Protein AF-A0A9P5S8N9-F1 (afdb_monomer)

Radius of gyration: 22.94 Å; Cα contacts (8 Å, |Δi|>4): 79; chains: 1; bounding box: 55×60×54 Å

Mean predicted aligned error: 10.17 Å

Organism: NCBI:txid64525

Foldseek 3Di:
DPPVVVVVVVVVVVVVCVVVVVVVVVCCPVVDPQACHPVDPPHHDLVVVVVVVVCCCPPVCHCCADCNPPHPCVVVVCVVVVLVCVVVVLVVVCVVCVPDPSVVDDSVCVVVLCVCPPSDDPVVSVVCVVVCCCLVPVCCPPPVVCSVPCVVVVVVVVVVVVVVVVVVCCVPCVVVVHDDDDDPVVDPPPDPCRPDPPDPPPDPPVD

pLDDT: mean 80.63, std 12.71, range [34.69, 96.62]

Secondary structure (DSSP, 8-state):
--HHHHHHHHHHHHHHHHHHHHHHHHHHHHHSTTTTSTT-SS---HHHHHHHHHHIIIIII-HHHHHSTTSTTGGGGHHHHHHHHTHHHHHHHHHH-TTSGGGG--HHHHHHHGGGTTTS-HHHHHHHHHHHHIIIIIIHHH-HHHHHHHHHHHHHHHHHHHHHHHHHHIIIIITTTPPPP-STTS-TTS-GGGTS-SS----GGG-

Structure (mmCIF, N/CA/C/O backbone):
data_AF-A0A9P5S8N9-F1
#
_entry.id   AF-A0A9P5S8N9-F1
#
loop_
_atom_site.group_PDB
_atom_site.id
_atom_site.type_symbol
_atom_site.label_atom_id
_atom_site.label_alt_id
_atom_site.label_comp_id
_atom_site.label_asym_id
_atom_site.label_entity_id
_atom_site.label_seq_id
_atom_site.pdbx_PDB_ins_code
_atom_site.Cartn_x
_atom_site.Cartn_y
_atom_site.Cartn_z
_atom_site.occupancy
_atom_site.B_iso_or_equiv
_atom_site.auth_seq_id
_atom_site.auth_comp_id
_atom_site.auth_asym_id
_atom_site.auth_atom_id
_atom_site.pdbx_PDB_model_num
ATOM 1 N N . VAL A 1 1 ? -7.400 23.895 7.875 1.00 71.56 1 VAL A N 1
ATOM 2 C CA . VAL A 1 1 ? -6.631 24.542 6.782 1.00 71.56 1 VAL A CA 1
ATOM 3 C C . VAL A 1 1 ? -7.610 25.303 5.897 1.00 71.56 1 VAL A C 1
ATOM 5 O O . VAL A 1 1 ? -8.655 24.731 5.605 1.00 71.56 1 VAL A O 1
ATOM 8 N N . PRO A 1 2 ? -7.352 26.569 5.517 1.00 92.25 2 PRO A N 1
ATOM 9 C CA . PRO A 1 2 ? -8.261 27.315 4.649 1.00 92.25 2 PRO A CA 1
ATOM 10 C C . PRO A 1 2 ? -8.394 26.625 3.273 1.00 92.25 2 PRO A C 1
ATOM 12 O O . PRO A 1 2 ? -7.366 26.327 2.656 1.00 92.25 2 PRO A O 1
ATOM 15 N N . PRO A 1 3 ? -9.622 26.393 2.759 1.00 92.12 3 PRO A N 1
ATOM 16 C CA . PRO A 1 3 ? -9.854 25.564 1.567 1.00 92.12 3 PRO A CA 1
ATOM 17 C C . PRO A 1 3 ? -9.096 26.021 0.315 1.00 92.12 3 PRO A C 1
ATOM 19 O O . PRO A 1 3 ? -8.593 25.203 -0.447 1.00 92.12 3 PRO A O 1
ATOM 22 N N . ARG A 1 4 ? -8.952 27.339 0.122 1.00 93.19 4 ARG A N 1
ATOM 23 C CA . ARG A 1 4 ? -8.246 27.913 -1.036 1.00 93.19 4 ARG A CA 1
ATOM 24 C C . ARG A 1 4 ? -6.746 27.617 -1.017 1.00 93.19 4 ARG A C 1
ATOM 26 O O . ARG A 1 4 ? -6.182 27.296 -2.054 1.00 93.19 4 ARG A O 1
ATOM 33 N N . ALA A 1 5 ? -6.106 27.701 0.149 1.00 92.69 5 ALA A N 1
ATOM 34 C CA . ALA A 1 5 ? -4.681 27.400 0.270 1.00 92.69 5 ALA A CA 1
ATOM 35 C C . ALA A 1 5 ? -4.410 25.903 0.068 1.00 92.69 5 ALA A C 1
ATOM 37 O O . ALA A 1 5 ? -3.442 25.538 -0.590 1.00 92.69 5 ALA A O 1
ATOM 38 N N . MET A 1 6 ? -5.301 25.045 0.582 1.00 93.50 6 MET A N 1
ATOM 39 C CA . MET A 1 6 ? -5.221 23.597 0.378 1.00 93.50 6 MET A CA 1
ATOM 40 C C . MET A 1 6 ? -5.324 23.234 -1.108 1.00 93.50 6 MET A C 1
ATOM 42 O O . MET A 1 6 ? -4.502 22.464 -1.598 1.00 93.50 6 MET A O 1
ATOM 46 N N . PHE A 1 7 ? -6.270 23.844 -1.830 1.00 94.50 7 PHE A N 1
ATOM 47 C CA . PHE A 1 7 ? -6.429 23.638 -3.269 1.00 94.50 7 PHE A CA 1
ATOM 48 C C . PHE A 1 7 ? -5.165 24.015 -4.050 1.00 94.50 7 PHE A C 1
ATOM 50 O O . PHE A 1 7 ? -4.659 23.207 -4.825 1.00 94.50 7 PHE A O 1
ATOM 57 N N . TRP A 1 8 ? -4.613 25.209 -3.813 1.00 96.38 8 TRP A N 1
ATOM 58 C CA . TRP A 1 8 ? -3.407 25.658 -4.514 1.00 96.38 8 TRP A CA 1
ATOM 59 C C . TRP A 1 8 ? -2.183 24.794 -4.206 1.00 96.38 8 TRP A C 1
ATOM 61 O O . TRP A 1 8 ? -1.421 24.480 -5.118 1.00 96.38 8 TRP A O 1
ATOM 71 N N . ALA A 1 9 ? -2.015 24.363 -2.954 1.00 94.06 9 ALA A N 1
ATOM 72 C CA . ALA A 1 9 ? -0.921 23.475 -2.572 1.00 94.06 9 ALA A CA 1
ATOM 73 C C . ALA A 1 9 ? -1.019 22.104 -3.264 1.00 94.06 9 ALA A C 1
ATOM 75 O O . ALA A 1 9 ? -0.024 21.604 -3.786 1.00 94.06 9 ALA A O 1
ATOM 76 N N . GLN A 1 10 ? -2.217 21.514 -3.314 1.00 93.19 10 GLN A N 1
ATOM 77 C CA . GLN A 1 10 ? -2.449 20.231 -3.985 1.00 93.19 10 GLN A CA 1
ATOM 78 C C . GLN A 1 10 ? -2.291 20.338 -5.506 1.00 93.19 10 GLN A C 1
ATOM 80 O O . GLN A 1 10 ? -1.675 19.469 -6.125 1.00 93.19 10 GLN A O 1
ATOM 85 N N . LEU A 1 11 ? -2.800 21.412 -6.116 1.00 96.06 11 LEU A N 1
ATOM 86 C CA . LEU A 1 11 ? -2.674 21.638 -7.555 1.00 96.06 11 LEU A CA 1
ATOM 87 C C . LEU A 1 11 ? -1.207 21.809 -7.961 1.00 96.06 11 LEU A C 1
ATOM 89 O O . LEU A 1 11 ? -0.730 21.137 -8.870 1.00 96.06 11 LEU A O 1
ATOM 93 N N . LEU A 1 12 ? -0.465 22.661 -7.253 1.00 96.62 12 LEU A N 1
ATOM 94 C CA . LEU A 1 12 ? 0.954 22.857 -7.533 1.00 96.62 12 LEU A CA 1
ATOM 95 C C . LEU A 1 12 ? 1.749 21.563 -7.301 1.00 96.62 12 LEU A C 1
ATOM 97 O O . LEU A 1 12 ? 2.573 21.189 -8.134 1.00 96.62 12 LEU A O 1
ATOM 101 N N . GLY A 1 13 ? 1.460 20.849 -6.209 1.00 94.31 13 GLY A N 1
ATOM 102 C CA . GLY A 1 13 ? 2.104 19.576 -5.892 1.00 94.31 13 GLY A CA 1
ATOM 103 C C . GLY A 1 13 ? 1.877 18.508 -6.963 1.00 94.31 13 GLY A C 1
ATOM 104 O O . GLY A 1 13 ? 2.825 17.840 -7.365 1.00 94.31 13 GLY A O 1
ATOM 105 N N . THR A 1 14 ? 0.652 18.378 -7.478 1.00 94.69 14 THR A N 1
ATOM 106 C CA . THR A 1 14 ? 0.327 17.401 -8.534 1.00 94.69 14 THR A CA 1
ATOM 107 C C . THR A 1 14 ? 0.974 17.744 -9.873 1.00 94.69 14 THR A C 1
ATOM 109 O O . THR A 1 14 ? 1.488 16.843 -10.535 1.00 94.69 14 THR A O 1
ATOM 112 N N . VAL A 1 15 ? 1.026 19.025 -10.251 1.00 96.38 15 VAL A N 1
ATOM 113 C CA . VAL A 1 15 ? 1.722 19.468 -11.473 1.00 96.38 15 VAL A CA 1
ATOM 114 C C . VAL A 1 15 ? 3.218 19.165 -11.386 1.00 96.38 15 VAL A C 1
ATOM 116 O O . VAL A 1 15 ? 3.780 18.573 -12.309 1.00 96.38 15 VAL A O 1
ATOM 119 N N . ILE A 1 16 ? 3.860 19.515 -10.267 1.00 96.06 16 ILE A N 1
ATOM 120 C CA . ILE A 1 16 ? 5.286 19.234 -10.052 1.00 96.06 16 ILE A CA 1
ATOM 121 C C . ILE A 1 16 ? 5.536 17.721 -10.057 1.00 96.06 16 ILE A C 1
ATOM 123 O O . ILE A 1 16 ? 6.421 17.257 -10.773 1.00 96.06 16 ILE A O 1
ATOM 127 N N . ALA A 1 17 ? 4.739 16.944 -9.317 1.00 92.69 17 ALA A N 1
ATOM 128 C CA . ALA A 1 17 ? 4.883 15.492 -9.253 1.00 92.69 17 ALA A CA 1
ATOM 129 C C . ALA A 1 17 ? 4.720 14.831 -10.630 1.00 92.69 17 ALA A C 1
ATOM 131 O O . ALA A 1 17 ? 5.506 13.954 -10.980 1.00 92.69 17 ALA A O 1
ATOM 132 N N . GLY A 1 18 ? 3.750 15.271 -11.438 1.00 94.56 18 GLY A N 1
ATOM 133 C CA . GLY A 1 18 ? 3.547 14.759 -12.794 1.00 94.56 18 GLY A CA 1
ATOM 134 C C . GLY A 1 18 ? 4.750 15.006 -13.707 1.00 94.56 18 GLY A C 1
ATOM 135 O O . GLY A 1 18 ? 5.208 14.084 -14.383 1.00 94.56 18 GLY A O 1
ATOM 136 N N . LEU A 1 19 ? 5.302 16.224 -13.686 1.00 96.12 19 LEU A N 1
ATOM 137 C CA . LEU A 1 19 ? 6.485 16.577 -14.476 1.00 96.12 19 LEU A CA 1
ATOM 138 C C . LEU A 1 19 ? 7.724 15.792 -14.032 1.00 96.12 19 LEU A C 1
ATOM 140 O O . LEU A 1 19 ? 8.413 15.215 -14.871 1.00 96.12 19 LEU A O 1
ATOM 144 N N . VAL A 1 20 ? 7.991 15.738 -12.724 1.00 94.56 20 VAL A N 1
ATOM 145 C CA . VAL A 1 20 ? 9.148 15.018 -12.172 1.00 94.56 20 VAL A CA 1
ATOM 146 C C . VAL A 1 20 ? 9.050 13.526 -12.484 1.00 94.56 20 VAL A C 1
ATOM 148 O O . VAL A 1 20 ? 10.004 12.964 -13.015 1.00 94.56 20 VAL A O 1
ATOM 151 N N . ASN A 1 21 ? 7.891 12.898 -12.260 1.00 91.75 21 ASN A N 1
ATOM 152 C CA . ASN A 1 21 ? 7.696 11.479 -12.563 1.00 91.75 21 ASN A CA 1
ATOM 153 C C . ASN A 1 21 ? 7.933 11.170 -14.047 1.00 91.75 21 ASN A C 1
ATOM 155 O O . ASN A 1 21 ? 8.597 10.184 -14.365 1.00 91.75 21 ASN A O 1
ATOM 159 N N . LEU A 1 22 ? 7.442 12.018 -14.959 1.00 92.38 22 LEU A N 1
ATOM 160 C CA . LEU A 1 22 ? 7.646 11.832 -16.397 1.00 92.38 22 LEU A CA 1
ATOM 161 C C . LEU A 1 22 ? 9.123 11.969 -16.790 1.00 92.38 22 LEU A C 1
ATOM 163 O O . LEU A 1 22 ? 9.627 11.174 -17.586 1.00 92.38 22 LEU A O 1
ATOM 167 N N . LEU A 1 23 ? 9.818 12.971 -16.250 1.00 93.81 23 LEU A N 1
ATOM 168 C CA . LEU A 1 23 ? 11.240 13.186 -16.521 1.00 93.81 23 LEU A CA 1
ATOM 169 C C . LEU A 1 23 ? 12.082 12.022 -15.996 1.00 93.81 23 LEU A C 1
ATOM 171 O O . LEU A 1 23 ? 12.890 11.471 -16.744 1.00 93.81 23 LEU A O 1
ATOM 175 N N . THR A 1 24 ? 11.855 11.605 -14.750 1.00 88.25 24 THR A N 1
ATOM 176 C CA . THR A 1 24 ? 12.577 10.491 -14.129 1.00 88.25 24 THR A CA 1
ATOM 177 C C . THR A 1 24 ? 12.307 9.175 -14.853 1.00 88.25 24 THR A C 1
ATOM 179 O O . THR A 1 24 ? 13.253 8.436 -15.112 1.00 88.25 24 THR A O 1
ATOM 182 N N . ALA A 1 25 ? 11.061 8.897 -15.250 1.00 87.19 25 ALA A N 1
ATOM 183 C CA . ALA A 1 25 ? 10.729 7.693 -16.012 1.00 87.19 25 ALA A CA 1
ATOM 184 C C . ALA A 1 25 ? 11.454 7.654 -17.368 1.00 87.19 25 ALA A C 1
ATOM 186 O O . ALA A 1 25 ? 12.076 6.650 -17.711 1.00 87.19 25 ALA A O 1
ATOM 187 N N . ASN A 1 26 ? 11.437 8.762 -18.118 1.00 89.75 26 ASN A N 1
ATOM 188 C CA . ASN A 1 26 ? 12.148 8.855 -19.397 1.00 89.75 26 ASN A CA 1
ATOM 189 C C . ASN A 1 26 ? 13.668 8.746 -19.237 1.00 89.75 26 ASN A C 1
ATOM 191 O O . ASN A 1 26 ? 14.337 8.164 -20.090 1.00 89.75 26 ASN A O 1
ATOM 195 N N . TRP A 1 27 ? 14.222 9.319 -18.169 1.00 88.50 27 TRP A N 1
ATOM 196 C CA . TRP A 1 27 ? 15.647 9.231 -17.875 1.00 88.50 27 TRP A CA 1
ATOM 197 C C . TRP A 1 27 ? 16.060 7.799 -17.515 1.00 88.50 27 TRP A C 1
ATOM 199 O O . TRP A 1 27 ? 17.029 7.291 -18.077 1.00 88.50 27 TRP A O 1
ATOM 209 N N . LEU A 1 28 ? 15.291 7.117 -16.662 1.00 84.00 28 LEU A N 1
ATOM 210 C CA . LEU A 1 28 ? 15.580 5.747 -16.237 1.00 84.00 28 LEU A CA 1
ATOM 211 C C . LEU A 1 28 ? 15.551 4.765 -17.417 1.00 84.00 28 LEU A C 1
ATOM 213 O O . LEU A 1 28 ? 16.477 3.973 -17.568 1.00 84.00 28 LEU A O 1
ATOM 217 N N . LEU A 1 29 ? 14.540 4.866 -18.288 1.00 84.19 29 LEU A N 1
ATOM 218 C CA . LEU A 1 29 ? 14.414 4.015 -19.481 1.00 84.19 29 LEU A CA 1
ATOM 219 C C . LEU A 1 29 ? 15.552 4.209 -20.494 1.00 84.19 29 LEU A C 1
ATOM 221 O O . LEU A 1 29 ? 15.828 3.303 -21.273 1.00 84.19 29 LEU A O 1
ATOM 225 N N . LYS A 1 30 ? 16.198 5.383 -20.512 1.00 84.81 30 LYS A N 1
ATOM 226 C CA . LYS A 1 30 ? 17.357 5.657 -21.379 1.00 84.81 30 LYS A CA 1
ATOM 227 C C . LYS A 1 30 ? 18.690 5.290 -20.733 1.00 84.81 30 LYS A C 1
ATOM 229 O O . LYS A 1 30 ? 19.636 4.989 -21.449 1.00 84.81 30 LYS A O 1
ATOM 234 N N . SER A 1 31 ? 18.785 5.395 -19.409 1.00 81.88 31 SER A N 1
ATOM 235 C CA . SER A 1 31 ? 20.040 5.208 -18.679 1.00 81.88 31 SER A CA 1
ATOM 236 C C . SER A 1 31 ? 20.329 3.751 -18.334 1.00 81.88 31 SER A C 1
ATOM 238 O O . SER A 1 31 ? 21.496 3.428 -18.132 1.00 81.88 31 SER A O 1
ATOM 240 N N . GLN A 1 32 ? 19.303 2.906 -18.207 1.00 73.44 32 GLN A N 1
ATOM 241 C CA . GLN A 1 32 ? 19.451 1.517 -17.785 1.00 73.44 32 GLN A CA 1
ATOM 242 C C . GLN A 1 32 ? 18.904 0.566 -18.850 1.00 73.44 32 GLN A C 1
ATOM 244 O O . GLN A 1 32 ? 17.764 0.694 -19.295 1.00 73.44 32 GLN A O 1
ATOM 249 N N . GLU A 1 33 ? 19.714 -0.417 -19.238 1.00 68.25 33 GLU A N 1
ATOM 250 C CA . GLU A 1 33 ? 19.300 -1.478 -20.157 1.00 68.25 33 GLU A CA 1
ATOM 251 C C . GLU A 1 33 ? 18.461 -2.536 -19.413 1.00 68.25 33 GLU A C 1
ATOM 253 O O . GLU A 1 33 ? 18.684 -2.813 -18.235 1.00 68.25 33 GLU A O 1
ATOM 258 N N . ASN A 1 34 ? 17.480 -3.142 -20.092 1.00 67.62 34 ASN A N 1
ATOM 259 C CA . ASN A 1 34 ? 16.604 -4.204 -19.558 1.00 67.62 34 ASN A CA 1
ATOM 260 C C . ASN A 1 34 ? 15.676 -3.808 -18.387 1.00 67.62 34 ASN A C 1
ATOM 262 O O . ASN A 1 34 ? 15.284 -4.659 -17.582 1.00 67.62 34 ASN A O 1
ATOM 266 N N . VAL A 1 35 ? 15.266 -2.541 -18.286 1.00 69.56 35 VAL A N 1
ATOM 267 C CA . VAL A 1 35 ? 14.239 -2.105 -17.317 1.00 69.56 35 VAL A CA 1
ATOM 268 C C . VAL A 1 35 ? 12.915 -2.848 -17.569 1.00 69.56 35 VAL A C 1
ATOM 270 O O . VAL A 1 35 ? 12.537 -3.084 -18.716 1.00 69.56 35 VAL A O 1
ATOM 273 N N . CYS A 1 36 ? 12.211 -3.248 -16.503 1.00 69.25 36 CYS A N 1
ATOM 274 C CA . CYS A 1 36 ? 10.951 -4.006 -16.556 1.00 69.25 36 CYS A CA 1
ATOM 275 C C . CYS A 1 36 ? 11.024 -5.406 -17.207 1.00 69.25 36 CYS A C 1
ATOM 277 O O . CYS A 1 36 ? 9.980 -6.002 -17.480 1.00 69.25 36 CYS A O 1
ATOM 279 N N . THR A 1 37 ? 12.217 -5.956 -17.451 1.00 66.62 37 THR A N 1
ATOM 280 C CA . THR A 1 37 ? 12.384 -7.316 -17.997 1.00 66.62 37 THR A CA 1
ATOM 281 C C . THR A 1 37 ? 12.577 -8.327 -16.864 1.00 66.62 37 THR A C 1
ATOM 283 O O . THR A 1 37 ? 13.202 -8.003 -15.859 1.00 66.62 37 THR A O 1
ATOM 286 N N . LYS A 1 38 ? 12.109 -9.578 -17.028 1.00 60.97 38 LYS A N 1
ATOM 287 C CA . LYS A 1 38 ? 12.278 -10.663 -16.029 1.00 60.97 38 LYS A CA 1
ATOM 288 C C . LYS A 1 38 ? 13.743 -10.947 -15.649 1.00 60.97 38 LYS A C 1
ATOM 290 O O . LYS A 1 38 ? 13.990 -11.556 -14.618 1.00 60.97 38 LYS A O 1
ATOM 295 N N . LEU A 1 39 ? 14.694 -10.527 -16.487 1.00 54.41 39 LEU A N 1
ATOM 296 C CA . LEU A 1 39 ? 16.133 -10.710 -16.284 1.00 54.41 39 LEU A CA 1
ATOM 297 C C . LEU A 1 39 ? 16.734 -9.719 -15.269 1.00 54.41 39 LEU A C 1
ATOM 299 O O . LEU A 1 39 ? 17.793 -9.985 -14.709 1.00 54.41 39 LEU A O 1
ATOM 303 N N . SER A 1 40 ? 16.067 -8.587 -15.031 1.00 59.38 40 SER A N 1
ATOM 304 C CA . SER A 1 40 ? 16.558 -7.519 -14.158 1.00 59.38 40 SER A CA 1
ATOM 305 C C . SER A 1 40 ? 15.929 -7.639 -12.775 1.00 59.38 40 SER A C 1
ATOM 307 O O . SER A 1 40 ? 14.742 -7.360 -12.602 1.00 59.38 40 SER A O 1
ATOM 309 N N . LYS A 1 41 ? 16.729 -8.032 -11.777 1.00 60.62 41 LYS A N 1
ATOM 310 C CA . LYS A 1 41 ? 16.274 -8.144 -10.381 1.00 60.62 41 LYS A CA 1
ATOM 311 C C . LYS A 1 41 ? 15.970 -6.783 -9.743 1.00 60.62 41 LYS A C 1
ATOM 313 O O . LYS A 1 41 ? 14.997 -6.667 -9.012 1.00 60.62 41 LYS A O 1
ATOM 318 N N . ASP A 1 42 ? 16.737 -5.749 -10.088 1.00 64.81 42 ASP A N 1
ATOM 319 C CA . ASP A 1 42 ? 16.665 -4.448 -9.405 1.00 64.81 42 ASP A CA 1
ATOM 320 C C . ASP A 1 42 ? 15.516 -3.544 -9.894 1.00 64.81 42 ASP A C 1
ATOM 322 O O . ASP A 1 42 ? 15.015 -2.709 -9.144 1.00 64.81 42 ASP A O 1
ATOM 326 N N . PHE A 1 43 ? 15.077 -3.701 -11.150 1.00 69.81 43 PHE A N 1
ATOM 327 C CA . PHE A 1 43 ? 14.074 -2.836 -11.792 1.00 69.81 43 PHE A CA 1
ATOM 328 C C . PHE A 1 43 ? 12.865 -3.628 -12.288 1.00 69.81 43 PHE A C 1
ATOM 330 O O . PHE A 1 43 ? 12.590 -3.709 -13.491 1.00 69.81 43 PHE A O 1
ATOM 337 N N . GLN A 1 44 ? 12.128 -4.205 -11.340 1.00 69.88 44 GLN A N 1
ATOM 338 C CA . GLN A 1 44 ? 10.873 -4.894 -11.617 1.00 69.88 44 GLN A CA 1
ATOM 339 C C . GL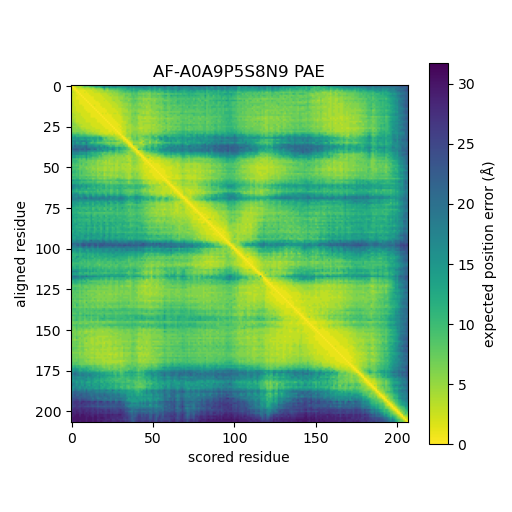N A 1 44 ? 9.693 -3.917 -11.684 1.00 69.88 44 GLN A C 1
ATOM 341 O O . GLN A 1 44 ? 9.521 -3.046 -10.835 1.00 69.88 44 GLN A O 1
ATOM 346 N N . CYS A 1 45 ? 8.825 -4.098 -12.680 1.00 77.19 45 CYS A N 1
ATOM 347 C CA . CYS A 1 45 ? 7.676 -3.224 -12.929 1.00 77.19 45 CYS A CA 1
ATOM 348 C C . CYS A 1 45 ? 6.350 -3.930 -12.619 1.00 77.19 45 CYS A C 1
ATOM 350 O O . CYS A 1 45 ? 5.441 -3.955 -13.447 1.00 77.19 45 CYS A O 1
ATOM 352 N N . SER A 1 46 ? 6.238 -4.506 -11.417 1.00 76.06 46 SER A N 1
ATOM 353 C CA . SER A 1 46 ? 5.092 -5.331 -10.992 1.00 76.06 46 SER A CA 1
ATOM 354 C C . SER A 1 46 ? 3.737 -4.623 -11.156 1.00 76.06 46 SER A C 1
ATOM 356 O O . SER A 1 46 ? 2.789 -5.182 -11.715 1.00 76.06 46 SER A O 1
ATOM 358 N N . GLN A 1 47 ? 3.664 -3.344 -10.770 1.00 79.62 47 GLN A N 1
ATOM 359 C CA . GLN A 1 47 ? 2.460 -2.527 -10.954 1.00 79.62 47 GLN A CA 1
ATOM 360 C C . GLN A 1 47 ? 2.089 -2.394 -12.435 1.00 79.62 47 GLN A C 1
ATOM 362 O O . GLN A 1 47 ? 0.961 -2.693 -12.815 1.00 79.62 47 GLN A O 1
ATOM 367 N N . ALA A 1 48 ? 3.038 -2.008 -13.292 1.00 82.69 48 ALA A N 1
ATOM 368 C CA . ALA A 1 48 ? 2.785 -1.832 -14.722 1.00 82.69 48 ALA A CA 1
ATOM 369 C C . ALA A 1 48 ? 2.347 -3.143 -15.397 1.00 82.69 48 ALA A C 1
ATOM 371 O O . ALA A 1 48 ? 1.413 -3.137 -16.196 1.00 82.69 48 ALA A O 1
ATOM 372 N N . VAL A 1 49 ? 2.960 -4.273 -15.028 1.00 82.62 49 VAL A N 1
ATOM 373 C CA . VAL A 1 49 ? 2.585 -5.607 -15.528 1.00 82.62 49 VAL A CA 1
ATOM 374 C C . VAL A 1 49 ? 1.172 -5.992 -15.083 1.00 82.62 49 VAL A C 1
ATOM 376 O O . VAL A 1 49 ? 0.393 -6.516 -15.884 1.00 82.62 49 VAL A O 1
ATOM 379 N N . THR A 1 50 ? 0.803 -5.687 -13.838 1.00 85.31 50 THR A N 1
ATOM 380 C CA . THR A 1 50 ? -0.550 -5.929 -13.314 1.00 85.31 50 THR A CA 1
ATOM 381 C C . THR A 1 50 ? -1.588 -5.074 -14.045 1.00 85.31 50 THR A C 1
ATOM 383 O O . THR A 1 50 ? -2.602 -5.599 -14.507 1.00 85.31 50 THR A O 1
ATOM 386 N N . PHE A 1 51 ? -1.322 -3.775 -14.219 1.00 86.50 51 PHE A N 1
ATOM 387 C CA . PHE A 1 51 ? -2.194 -2.865 -14.970 1.00 86.50 51 PHE A CA 1
ATOM 388 C C . PHE A 1 51 ? -2.339 -3.271 -16.441 1.00 86.50 51 PHE A C 1
ATOM 390 O O . PHE A 1 51 ? -3.443 -3.219 -16.991 1.00 86.50 51 PHE A O 1
ATOM 397 N N . TYR A 1 52 ? -1.252 -3.714 -17.075 1.00 86.00 52 TYR A N 1
ATOM 398 C CA . TYR A 1 52 ? -1.282 -4.228 -18.442 1.00 86.00 52 TYR A CA 1
ATOM 399 C C . TYR A 1 52 ? -2.144 -5.492 -18.537 1.00 86.00 52 TYR A C 1
ATOM 401 O O . TYR A 1 52 ? -3.048 -5.560 -19.367 1.00 86.00 52 TYR A O 1
ATOM 409 N N . SER A 1 53 ? -1.939 -6.449 -17.629 1.00 87.12 53 SER A N 1
ATOM 410 C CA . SER A 1 53 ? -2.723 -7.688 -17.573 1.00 87.12 53 SER A CA 1
ATOM 411 C C . SER A 1 53 ? -4.212 -7.396 -17.377 1.00 87.12 53 SER A C 1
ATOM 413 O O . SER A 1 53 ? -5.045 -7.913 -18.118 1.00 87.12 53 SER A O 1
ATOM 415 N N . ALA A 1 54 ? -4.558 -6.492 -16.456 1.00 86.88 54 ALA A N 1
ATOM 416 C CA . ALA A 1 54 ? -5.935 -6.046 -16.258 1.00 86.88 54 ALA A CA 1
ATOM 417 C C . ALA A 1 54 ? -6.528 -5.412 -17.532 1.00 86.88 54 ALA A C 1
ATOM 419 O O . ALA A 1 54 ? -7.664 -5.711 -17.899 1.00 86.88 54 ALA A O 1
ATOM 420 N N . SER A 1 55 ? -5.753 -4.593 -18.246 1.00 89.31 55 SER A N 1
ATOM 421 C CA . SER A 1 55 ? -6.192 -3.967 -19.501 1.00 89.31 55 SER A CA 1
ATOM 422 C C . SER A 1 55 ? -6.461 -4.998 -20.602 1.00 89.31 55 SER A C 1
ATOM 424 O O . SER A 1 55 ? -7.427 -4.864 -21.350 1.00 89.31 55 SER A O 1
ATOM 426 N N . VAL A 1 56 ? -5.658 -6.061 -20.683 1.00 88.44 56 VAL A N 1
ATOM 427 C CA . VAL A 1 56 ? -5.873 -7.164 -21.636 1.00 88.44 56 VAL A CA 1
ATOM 428 C C . VAL A 1 56 ? -7.138 -7.956 -21.290 1.00 88.44 56 VAL A C 1
ATOM 430 O O . VAL A 1 56 ? -7.948 -8.228 -22.179 1.00 88.44 56 VAL A O 1
ATOM 433 N N . ILE A 1 57 ? -7.339 -8.275 -20.007 1.00 86.62 57 ILE A N 1
ATOM 434 C CA . ILE A 1 57 ? -8.514 -9.003 -19.502 1.00 86.62 57 ILE A CA 1
ATOM 435 C C . ILE A 1 57 ? -9.806 -8.245 -19.832 1.00 86.62 57 ILE A C 1
ATOM 437 O O . ILE A 1 57 ? -10.718 -8.793 -20.455 1.00 86.62 57 ILE A O 1
ATOM 441 N N . TRP A 1 58 ? -9.880 -6.974 -19.432 1.00 87.50 58 TRP A N 1
ATOM 442 C CA . TRP A 1 58 ? -11.111 -6.189 -19.526 1.00 87.50 58 TRP A CA 1
ATOM 443 C C . TRP A 1 58 ? -11.309 -5.518 -20.888 1.00 87.50 58 TRP A C 1
ATOM 445 O O . TRP A 1 58 ? -12.451 -5.292 -21.279 1.00 87.50 58 TRP A O 1
ATOM 455 N N . GLY A 1 59 ? -10.229 -5.213 -21.610 1.00 88.50 59 GLY A N 1
ATOM 456 C CA . GLY A 1 59 ? -10.277 -4.526 -22.901 1.00 88.50 59 GLY A CA 1
ATOM 457 C C . GLY A 1 59 ? -10.293 -5.468 -24.103 1.00 88.50 59 GLY A C 1
ATOM 458 O O . GLY A 1 59 ? -11.204 -5.398 -24.921 1.00 88.50 59 GLY A O 1
ATOM 459 N N . VAL A 1 60 ? -9.284 -6.340 -24.225 1.00 87.94 60 VAL A N 1
ATOM 460 C CA . VAL A 1 60 ? -9.050 -7.134 -25.449 1.00 87.94 60 VAL A CA 1
ATOM 461 C C . VAL A 1 60 ? -9.831 -8.448 -25.446 1.00 87.94 60 VAL A C 1
ATOM 463 O O . VAL A 1 60 ? -10.507 -8.764 -26.421 1.00 87.94 60 VAL A O 1
ATOM 466 N N . ILE A 1 61 ? -9.743 -9.227 -24.364 1.00 87.44 61 ILE A N 1
ATOM 467 C CA . ILE A 1 61 ? -10.438 -10.522 -24.250 1.00 87.44 61 ILE A CA 1
ATOM 468 C C . ILE A 1 61 ? -11.930 -10.299 -23.977 1.00 87.44 61 ILE A C 1
ATOM 470 O O . ILE A 1 61 ? -12.798 -10.989 -24.522 1.00 87.44 61 ILE A O 1
ATOM 474 N N . GLY A 1 62 ? -12.210 -9.314 -23.126 1.00 83.75 62 GLY A N 1
ATOM 475 C CA . GLY A 1 62 ? -13.542 -8.960 -22.683 1.00 83.75 62 GLY A CA 1
ATOM 476 C C . GLY A 1 62 ? -14.068 -9.892 -21.582 1.00 83.75 62 GLY A C 1
ATOM 477 O O . GLY A 1 62 ? -13.747 -11.087 -21.522 1.00 83.75 62 GLY A O 1
ATOM 478 N N . PRO A 1 63 ? -14.951 -9.373 -20.713 1.00 81.44 63 PRO A N 1
ATOM 479 C CA . PRO A 1 63 ? -15.413 -10.092 -19.531 1.00 81.44 63 PRO A CA 1
ATOM 480 C C . PRO A 1 63 ? -16.179 -11.373 -19.859 1.00 81.44 63 PRO A C 1
ATOM 482 O O . PRO A 1 63 ? -16.105 -12.331 -19.101 1.00 81.44 63 PRO A O 1
ATOM 485 N N . ASN A 1 64 ? -16.874 -11.441 -20.997 1.00 82.06 64 ASN A N 1
ATOM 486 C CA . ASN A 1 64 ? -17.651 -12.629 -21.357 1.00 82.06 64 ASN A CA 1
ATOM 487 C C . ASN A 1 64 ? -16.758 -13.853 -21.635 1.00 82.06 64 ASN A C 1
ATOM 489 O O . ASN A 1 64 ? -17.114 -14.976 -21.295 1.00 82.06 64 ASN A O 1
ATOM 493 N N . ARG A 1 65 ? -15.565 -13.660 -22.211 1.00 83.19 65 ARG A N 1
ATOM 494 C CA . ARG A 1 65 ? -14.645 -14.776 -22.481 1.00 83.19 65 ARG A CA 1
ATOM 495 C C . ARG A 1 65 ? -13.894 -15.229 -21.230 1.00 83.19 65 ARG A C 1
ATOM 497 O O . ARG A 1 65 ? -13.613 -16.418 -21.108 1.00 83.19 65 ARG A O 1
ATOM 504 N N . MET A 1 66 ? -13.620 -14.328 -20.287 1.00 83.31 66 MET A N 1
ATOM 505 C CA . MET A 1 66 ? -12.936 -14.682 -19.035 1.00 83.31 66 MET A CA 1
ATOM 506 C C . MET A 1 66 ? -13.876 -15.142 -17.922 1.00 83.31 66 MET A C 1
ATOM 508 O O . MET A 1 66 ? -13.553 -16.079 -17.208 1.00 83.31 66 MET A O 1
ATOM 512 N N . PHE A 1 67 ? -15.046 -14.526 -17.788 1.00 84.88 67 PHE A N 1
ATOM 513 C CA . PHE A 1 67 ? -15.966 -14.736 -16.667 1.00 84.88 67 PHE A CA 1
ATOM 514 C C . PHE A 1 67 ? -17.340 -15.279 -17.097 1.00 84.88 67 PHE A C 1
ATOM 516 O O . PHE A 1 67 ? -18.204 -15.490 -16.246 1.00 84.88 67 PHE A O 1
ATOM 523 N N . GLY A 1 68 ? -17.572 -15.520 -18.391 1.00 84.12 68 GLY A N 1
ATOM 524 C CA . GLY A 1 68 ? -18.827 -16.089 -18.897 1.00 84.12 68 GLY A CA 1
ATOM 525 C C . GLY A 1 68 ? -19.104 -17.503 -18.381 1.00 84.12 68 GLY A C 1
ATOM 526 O O . GLY A 1 68 ? -18.236 -18.143 -17.793 1.00 84.12 68 GLY A O 1
ATOM 527 N N . SER A 1 69 ? -20.322 -18.002 -18.602 1.00 79.75 69 SER A N 1
ATOM 528 C CA . SER A 1 69 ? -20.820 -19.267 -18.031 1.00 79.75 69 SER A CA 1
ATOM 529 C C . SER A 1 69 ? -20.004 -20.510 -18.404 1.00 79.75 69 SER A C 1
ATOM 531 O O . SER A 1 69 ? -19.972 -21.462 -17.634 1.00 79.75 69 SER A O 1
ATOM 533 N N . SER A 1 70 ? -19.329 -20.504 -19.556 1.00 80.38 70 SER A N 1
ATOM 534 C CA . SER A 1 70 ? -18.483 -21.607 -20.030 1.00 80.38 70 SER A CA 1
ATOM 535 C C . SER A 1 70 ? -16.983 -21.390 -19.789 1.00 80.38 70 SER A C 1
ATOM 537 O O . SER A 1 70 ? -16.173 -22.138 -20.332 1.00 80.38 70 SER A O 1
ATOM 539 N N . SER A 1 71 ? -16.590 -20.337 -19.066 1.00 81.88 71 SER A N 1
ATOM 540 C CA . SER A 1 71 ? -15.181 -19.989 -18.865 1.00 81.88 71 SER A CA 1
ATOM 541 C C . SER A 1 71 ? -14.608 -20.570 -17.573 1.00 81.88 71 SER A C 1
ATOM 543 O O . SER A 1 71 ? -15.318 -20.744 -16.583 1.00 81.88 71 SER A O 1
ATOM 545 N N . MET A 1 72 ? -13.295 -20.806 -17.561 1.00 81.19 72 MET A N 1
ATOM 546 C CA . MET A 1 72 ? -12.562 -21.362 -16.418 1.00 81.19 72 MET A CA 1
ATOM 547 C C . MET A 1 72 ? -12.676 -20.490 -15.156 1.00 81.19 72 MET A C 1
ATOM 549 O O . MET A 1 72 ? -12.667 -21.016 -14.046 1.00 81.19 72 MET A O 1
ATOM 553 N N . TYR A 1 73 ? -12.831 -19.169 -15.307 1.00 82.19 73 TYR A N 1
ATOM 554 C CA . TYR A 1 73 ? -12.930 -18.238 -14.177 1.00 82.19 73 TYR A CA 1
ATOM 555 C C . TYR A 1 73 ? -14.369 -17.848 -13.815 1.00 82.19 73 TYR A C 1
ATOM 557 O O . TYR A 1 73 ? -14.567 -16.928 -13.021 1.00 82.19 73 TYR A O 1
ATOM 565 N N . ASN A 1 74 ? -15.388 -18.549 -14.330 1.00 84.12 74 ASN A N 1
ATOM 566 C CA . ASN A 1 74 ? -16.785 -18.267 -13.978 1.00 84.12 74 ASN A CA 1
ATOM 567 C C . ASN A 1 74 ? -17.031 -18.323 -12.461 1.00 84.12 74 ASN A C 1
ATOM 569 O O . ASN A 1 74 ? -17.746 -17.481 -11.915 1.00 84.12 74 ASN A O 1
ATOM 573 N N . SER A 1 75 ? -16.366 -19.263 -11.782 1.00 84.25 75 SER A N 1
ATOM 574 C CA . SER A 1 75 ? -16.446 -19.451 -10.333 1.00 84.25 75 SER A CA 1
ATOM 575 C C . SER A 1 75 ? -16.081 -18.191 -9.539 1.00 84.25 75 SER A C 1
ATOM 577 O O . SER A 1 75 ? -16.584 -17.994 -8.434 1.00 84.25 75 SER A O 1
ATOM 579 N N . ILE A 1 76 ? -15.251 -17.301 -10.100 1.00 86.06 76 ILE A N 1
ATOM 580 C CA . ILE A 1 76 ? -14.827 -16.073 -9.420 1.00 86.06 76 ILE A CA 1
ATOM 581 C C . ILE A 1 76 ? -16.000 -15.101 -9.232 1.00 86.06 76 ILE A C 1
ATOM 583 O O . ILE A 1 76 ? -16.069 -14.401 -8.223 1.00 86.06 76 ILE A O 1
ATOM 587 N N . ASN A 1 77 ? -16.983 -15.101 -10.135 1.00 84.94 77 ASN A N 1
ATOM 588 C CA . ASN A 1 77 ? -18.140 -14.213 -10.012 1.00 84.94 77 ASN A CA 1
ATOM 589 C C . ASN A 1 77 ? -18.992 -14.515 -8.769 1.00 84.94 77 ASN A C 1
ATOM 591 O O . ASN A 1 77 ? -19.639 -13.614 -8.235 1.00 84.94 77 ASN A O 1
ATOM 595 N N . TYR A 1 78 ? -18.975 -15.753 -8.261 1.00 86.50 78 TYR A N 1
ATOM 596 C CA . TYR A 1 78 ? -19.700 -16.098 -7.036 1.00 86.50 78 TYR A CA 1
ATOM 597 C C . TYR A 1 78 ? -19.116 -15.411 -5.798 1.00 86.50 78 TYR A C 1
ATOM 599 O O . TYR A 1 78 ? -19.840 -15.224 -4.820 1.00 86.50 78 TYR A O 1
ATOM 607 N N . PHE A 1 79 ? -17.865 -14.936 -5.837 1.00 86.12 79 PHE A N 1
ATOM 608 C CA . PHE A 1 79 ? -17.317 -14.132 -4.744 1.00 86.12 79 PHE A CA 1
ATOM 609 C C . PHE A 1 79 ? -18.032 -12.788 -4.572 1.00 86.12 79 PHE A C 1
ATOM 611 O O . PHE A 1 79 ? -18.060 -12.284 -3.453 1.00 86.12 79 PHE A O 1
ATOM 618 N N . PHE A 1 80 ? -18.684 -12.237 -5.604 1.00 85.69 80 PHE A N 1
ATOM 619 C CA . PHE A 1 80 ? -19.539 -11.055 -5.430 1.00 85.69 80 PHE A CA 1
ATOM 620 C C . PHE A 1 80 ? -20.754 -11.364 -4.550 1.00 85.69 80 PHE A C 1
ATOM 622 O O . PHE A 1 80 ? -21.091 -10.582 -3.661 1.00 85.69 80 PHE A O 1
ATOM 629 N N . LEU A 1 81 ? -21.377 -12.530 -4.749 1.00 87.75 81 LEU A N 1
ATOM 630 C CA . LEU A 1 81 ? -22.488 -12.991 -3.914 1.00 87.75 81 LEU A CA 1
ATOM 631 C C . LEU A 1 81 ? -22.014 -13.295 -2.497 1.00 87.75 81 LEU A C 1
ATOM 633 O O . LEU A 1 81 ? -22.655 -12.873 -1.540 1.00 87.75 81 LEU A O 1
ATOM 637 N N . ILE A 1 82 ? -20.865 -13.960 -2.356 1.00 87.06 82 ILE A N 1
ATOM 638 C CA . ILE A 1 82 ? -20.258 -14.211 -1.045 1.00 87.06 82 ILE A CA 1
ATOM 639 C C . ILE A 1 82 ? -19.985 -12.880 -0.343 1.00 87.06 82 ILE A C 1
ATOM 641 O O . ILE A 1 82 ? -20.396 -12.722 0.797 1.00 87.06 82 ILE A O 1
ATOM 645 N N . GLY A 1 83 ? -19.380 -11.901 -1.017 1.00 85.44 83 GLY A N 1
ATOM 646 C CA . GLY A 1 83 ? -19.103 -10.576 -0.461 1.00 85.44 83 GLY A CA 1
ATOM 647 C C . GLY A 1 83 ? -20.360 -9.799 -0.057 1.00 85.44 83 GLY A C 1
ATOM 648 O O . GLY A 1 83 ? -20.330 -9.086 0.942 1.00 85.44 83 GLY A O 1
ATOM 649 N N . PHE A 1 84 ? -21.475 -9.968 -0.777 1.00 86.88 84 PHE A N 1
ATOM 650 C CA . PHE A 1 84 ? -22.769 -9.381 -0.411 1.00 86.88 84 PHE A CA 1
ATOM 651 C C . PHE A 1 84 ? -23.421 -10.091 0.782 1.00 86.88 84 PHE A C 1
ATOM 653 O O . PHE A 1 84 ? -24.005 -9.444 1.652 1.00 86.88 84 PHE A O 1
ATOM 660 N N . VAL A 1 85 ? -23.318 -11.419 0.837 1.00 90.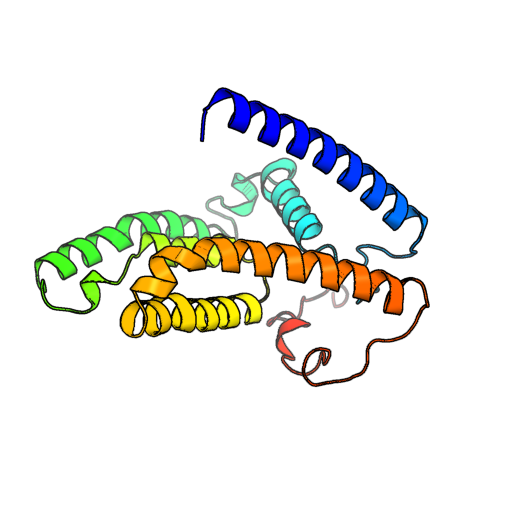06 85 VAL A N 1
ATOM 661 C CA . VAL A 1 85 ? -23.939 -12.226 1.890 1.00 90.06 85 VAL A CA 1
ATOM 662 C C . VAL A 1 85 ? -23.129 -12.174 3.181 1.00 90.06 85 VAL A C 1
ATOM 664 O O . VAL A 1 85 ? -23.739 -12.106 4.239 1.00 90.06 85 VAL A O 1
ATOM 667 N N . LEU A 1 86 ? -21.792 -12.151 3.133 1.00 87.06 86 LEU A N 1
ATOM 668 C CA . LEU A 1 86 ? -20.908 -12.255 4.306 1.00 87.06 86 LEU A CA 1
ATO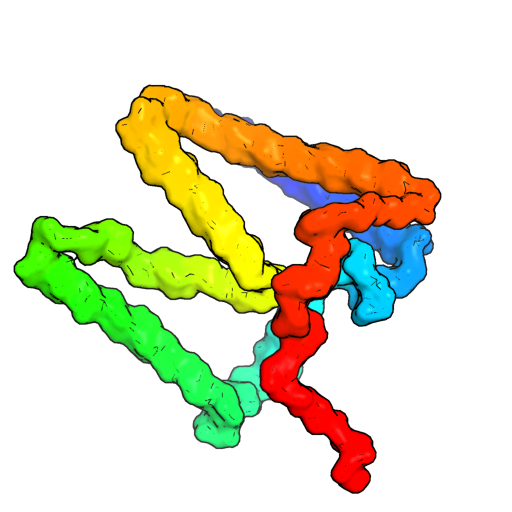M 669 C C . LEU A 1 86 ? -21.198 -11.231 5.423 1.00 87.06 86 LEU A C 1
ATOM 671 O O . LEU A 1 86 ? -21.152 -11.613 6.589 1.00 87.06 86 LEU A O 1
ATOM 675 N N . PRO A 1 87 ? -21.514 -9.953 5.143 1.00 84.56 87 PRO A N 1
ATOM 676 C CA . PRO A 1 87 ? -21.827 -8.978 6.187 1.00 84.56 87 PRO A CA 1
ATOM 677 C C . PRO A 1 87 ? -23.116 -9.291 6.964 1.00 84.56 87 PRO A C 1
ATOM 679 O O . PRO A 1 87 ? -23.221 -8.933 8.137 1.00 84.56 87 PRO A O 1
ATOM 682 N N . ILE A 1 88 ? -24.086 -9.968 6.340 1.00 86.56 88 ILE A N 1
ATOM 683 C CA . ILE A 1 88 ? -25.410 -10.251 6.913 1.00 86.56 88 ILE A CA 1
ATOM 684 C C . ILE A 1 88 ? -25.327 -11.166 8.154 1.00 86.56 88 ILE A C 1
ATOM 686 O O . ILE A 1 88 ? -25.797 -10.751 9.216 1.00 86.56 88 ILE A O 1
ATOM 690 N N . PRO A 1 89 ? -24.721 -12.372 8.107 1.00 85.81 89 PRO A N 1
ATOM 691 C CA . PRO A 1 89 ? -24.605 -13.226 9.282 1.00 85.81 89 PRO A CA 1
ATOM 692 C C . PRO A 1 89 ? -23.757 -12.570 10.373 1.00 85.81 89 PRO A C 1
ATOM 694 O O . PRO A 1 89 ? -24.116 -12.673 11.540 1.00 85.81 89 PRO A O 1
ATOM 697 N N . PHE A 1 90 ? -22.697 -11.829 10.026 1.00 84.00 90 PHE A N 1
ATOM 698 C CA . PHE A 1 90 ? -21.884 -11.114 11.018 1.00 84.00 90 PHE A CA 1
ATOM 699 C C . PHE A 1 90 ? -22.657 -9.988 11.719 1.00 84.00 90 PHE A C 1
ATOM 701 O O . PHE A 1 90 ? -22.475 -9.783 12.919 1.00 84.00 90 PHE A O 1
ATOM 708 N N . TYR A 1 91 ? -23.570 -9.307 11.021 1.00 83.12 91 TYR A N 1
ATOM 709 C CA . TYR A 1 91 ? -24.467 -8.326 11.634 1.00 83.12 91 TYR A CA 1
ATOM 710 C C . TYR A 1 91 ? -25.406 -8.972 12.665 1.00 83.12 91 TYR A C 1
ATOM 712 O O . TYR A 1 91 ? -25.512 -8.493 13.798 1.00 83.12 91 TYR A O 1
ATOM 720 N N . TYR A 1 92 ? -26.052 -10.086 12.310 1.00 85.62 92 TYR A N 1
ATOM 721 C CA . TYR A 1 92 ? -26.926 -10.804 13.243 1.00 85.62 92 TYR A CA 1
ATOM 722 C C . TYR A 1 92 ? -26.150 -11.426 14.407 1.00 85.62 92 TYR A C 1
ATOM 724 O O . TYR A 1 92 ? -26.621 -11.381 15.543 1.00 85.62 92 TYR A O 1
ATOM 732 N N . LEU A 1 93 ? -24.944 -11.939 14.156 1.00 84.62 93 LEU A N 1
ATOM 733 C CA . LEU A 1 93 ? -24.082 -12.506 15.191 1.00 84.62 93 LEU A CA 1
ATOM 734 C C . LEU A 1 93 ? -23.614 -11.432 16.183 1.00 84.62 93 LEU A C 1
ATOM 736 O O . LEU A 1 93 ? -23.643 -11.666 17.390 1.00 84.62 93 LEU A O 1
ATOM 740 N N . LYS A 1 94 ? -23.288 -10.224 15.700 1.00 82.44 94 LYS A N 1
ATOM 741 C CA . LYS A 1 94 ? -23.019 -9.058 16.556 1.00 82.44 94 LYS A CA 1
ATOM 742 C C . LYS A 1 94 ? -24.240 -8.687 17.405 1.00 82.44 94 LYS A C 1
ATOM 744 O O . LYS A 1 94 ? -24.090 -8.376 18.583 1.00 82.44 94 LYS A O 1
ATOM 749 N N . LYS A 1 95 ? -25.450 -8.738 16.835 1.00 81.31 95 LYS A N 1
ATOM 750 C CA . LYS A 1 95 ? -26.696 -8.443 17.566 1.00 81.31 95 LYS A CA 1
ATOM 751 C C . LYS A 1 95 ? -27.017 -9.496 18.635 1.00 81.31 95 LYS A C 1
ATOM 753 O O . LYS A 1 95 ? -27.554 -9.141 19.679 1.00 81.31 95 LYS A O 1
ATOM 758 N N . ALA A 1 96 ? -26.696 -10.765 18.383 1.00 84.94 96 ALA A N 1
ATOM 759 C CA . ALA A 1 96 ? -26.902 -11.859 19.331 1.00 84.94 96 ALA A CA 1
ATOM 760 C C . ALA A 1 96 ? -25.855 -11.880 20.463 1.00 84.94 96 ALA A C 1
ATOM 762 O O . ALA A 1 96 ? -26.192 -12.227 21.592 1.00 84.94 96 ALA A O 1
ATOM 763 N N . PHE A 1 97 ? -24.609 -11.474 20.183 1.00 83.25 97 PHE A N 1
ATOM 764 C CA . PHE A 1 97 ? -23.500 -11.464 21.146 1.00 83.25 97 PHE A CA 1
ATOM 765 C C . PHE A 1 97 ? -22.872 -10.064 21.301 1.00 83.25 97 PHE A C 1
ATOM 767 O O . PHE A 1 97 ? -21.743 -9.843 20.851 1.00 83.25 97 PHE A O 1
ATOM 774 N N . PRO A 1 98 ? -23.558 -9.118 21.973 1.00 72.81 98 PRO A N 1
ATOM 775 C CA . PRO A 1 98 ? -23.127 -7.719 22.060 1.00 72.81 98 PRO A CA 1
ATOM 776 C C . PRO A 1 98 ? -21.823 -7.480 22.845 1.00 72.81 98 PRO A C 1
ATOM 778 O O . PRO A 1 98 ? -21.222 -6.432 22.674 1.00 72.81 98 PRO A O 1
ATOM 781 N N . ASN A 1 99 ? -21.351 -8.440 23.654 1.00 73.25 99 ASN A N 1
ATOM 782 C CA . ASN A 1 99 ? -20.109 -8.327 24.444 1.00 73.25 99 ASN A CA 1
ATOM 783 C C . ASN A 1 99 ? -18.953 -9.206 23.915 1.00 73.25 99 ASN A C 1
ATOM 785 O O . ASN A 1 99 ? -18.020 -9.517 24.655 1.00 73.25 99 ASN A O 1
ATOM 789 N N . SER A 1 100 ? -19.024 -9.675 22.665 1.00 76.56 100 SER A N 1
ATOM 790 C CA . SER A 1 100 ? -17.994 -10.541 22.070 1.00 76.56 100 SER A CA 1
ATOM 791 C C . SER A 1 100 ? -16.992 -9.757 21.213 1.00 76.56 100 SER A C 1
ATOM 793 O O . SER A 1 100 ? -17.275 -8.657 20.742 1.00 76.56 100 SER A O 1
ATOM 795 N N . PHE A 1 101 ? -15.832 -10.361 20.927 1.00 77.06 101 PHE A N 1
ATOM 796 C CA . PHE A 1 101 ? -14.784 -9.802 20.055 1.00 77.06 101 PHE A CA 1
ATOM 797 C C . PHE A 1 101 ? -15.280 -9.451 18.638 1.00 77.06 101 PHE A C 1
ATOM 799 O O . PHE A 1 101 ? -14.639 -8.683 17.924 1.00 77.06 101 PHE A O 1
ATOM 806 N N . LEU A 1 102 ? -16.425 -10.013 18.239 1.00 74.25 102 LEU A N 1
ATOM 807 C CA . LEU A 1 102 ? -17.104 -9.787 16.963 1.00 74.25 102 LEU A CA 1
ATOM 808 C C . LEU A 1 102 ? -17.460 -8.314 16.717 1.00 74.25 102 LEU A C 1
ATOM 810 O O . LEU A 1 102 ? -17.644 -7.926 15.566 1.00 74.25 102 LEU A O 1
ATOM 814 N N . GLU A 1 103 ? -17.521 -7.479 17.758 1.00 72.00 103 GLU A N 1
ATOM 815 C CA . GLU A 1 103 ? -17.695 -6.034 17.592 1.00 72.00 103 GLU A CA 1
ATOM 816 C C . GLU A 1 103 ? -16.510 -5.361 16.875 1.00 72.00 103 GLU A C 1
ATOM 818 O O . GLU A 1 103 ? -16.722 -4.395 16.140 1.00 72.00 103 GLU A O 1
ATOM 823 N N . TYR A 1 104 ? -15.293 -5.889 17.033 1.00 76.81 104 TYR A N 1
ATOM 824 C CA . T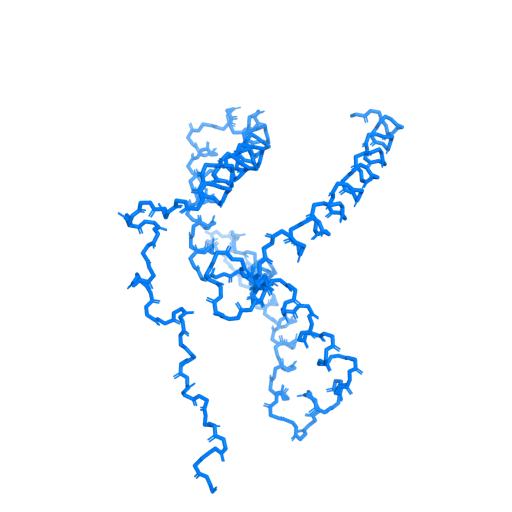YR A 1 104 ? -14.075 -5.325 16.441 1.00 76.81 104 TYR A CA 1
ATOM 825 C C . TYR A 1 104 ? -13.800 -5.823 15.015 1.00 76.81 104 TYR A C 1
ATOM 827 O O . TYR A 1 104 ? -12.889 -5.329 14.348 1.00 76.81 104 TYR A O 1
ATOM 835 N N . VAL A 1 105 ? -14.565 -6.807 14.532 1.00 80.19 105 VAL A N 1
ATOM 836 C CA . VAL A 1 105 ? -14.351 -7.427 13.221 1.00 80.19 105 VAL A CA 1
ATOM 837 C C . VAL A 1 105 ? -15.153 -6.684 12.155 1.00 80.19 105 VAL A C 1
ATOM 839 O O . VAL A 1 105 ? -16.370 -6.822 12.045 1.00 80.19 105 VAL A O 1
ATOM 842 N N . HIS A 1 106 ? -14.455 -5.923 11.314 1.00 81.81 106 HIS A N 1
ATOM 843 C CA . HIS A 1 106 ? -15.051 -5.243 10.166 1.00 81.81 106 HIS A CA 1
ATOM 844 C C . HIS A 1 106 ? -14.831 -6.046 8.881 1.00 81.81 106 HIS A C 1
ATOM 846 O O . HIS A 1 106 ? -13.811 -5.909 8.208 1.00 81.81 106 HIS A O 1
ATOM 852 N N . ILE A 1 107 ? -15.826 -6.854 8.514 1.00 82.56 107 ILE A N 1
ATOM 853 C CA . ILE A 1 107 ? -15.794 -7.704 7.314 1.00 82.56 107 ILE A CA 1
ATOM 854 C C . ILE A 1 107 ? -15.457 -6.942 6.019 1.00 82.56 107 ILE A C 1
ATOM 856 O O . ILE A 1 107 ? -14.570 -7.400 5.300 1.00 82.56 107 ILE A O 1
ATOM 860 N N . PRO A 1 108 ? -16.068 -5.781 5.705 1.00 80.88 108 PRO A N 1
ATOM 861 C CA . PRO A 1 108 ? -15.728 -5.064 4.475 1.00 80.88 108 PRO A CA 1
ATOM 862 C C . PRO A 1 108 ? -14.265 -4.614 4.436 1.00 80.88 108 PRO A C 1
ATOM 864 O O . PRO A 1 108 ? -13.647 -4.631 3.378 1.00 80.88 108 PRO A O 1
ATOM 867 N N . VAL A 1 109 ? -13.694 -4.255 5.591 1.00 82.25 109 VAL A N 1
ATOM 868 C CA . VAL A 1 109 ? -12.283 -3.856 5.702 1.00 82.25 109 VAL A CA 1
ATOM 869 C C . VAL A 1 109 ? -11.371 -5.055 5.462 1.00 82.25 109 VAL A C 1
ATOM 871 O O . VAL A 1 109 ? -10.384 -4.926 4.746 1.00 82.25 109 VAL A O 1
ATOM 874 N N . LEU A 1 110 ? -11.721 -6.228 5.997 1.00 83.19 110 LEU A N 1
ATOM 875 C CA . LEU A 1 110 ? -10.967 -7.463 5.767 1.00 83.19 110 LEU A CA 1
ATOM 876 C C . LEU A 1 110 ? -10.981 -7.884 4.293 1.00 83.19 110 LEU A C 1
ATOM 878 O O . LEU A 1 110 ? -9.939 -8.250 3.761 1.00 83.19 110 LEU A O 1
ATOM 882 N N . LEU A 1 111 ? -12.133 -7.787 3.622 1.00 83.12 111 LEU A N 1
ATOM 883 C CA . LEU A 1 111 ? -12.245 -8.103 2.194 1.00 83.12 111 LEU A CA 1
ATOM 884 C C . LEU A 1 111 ? -11.527 -7.072 1.310 1.00 83.12 111 LEU A C 1
ATOM 886 O O . LEU A 1 111 ? -10.944 -7.434 0.293 1.00 83.12 111 LEU A O 1
ATOM 890 N N . ALA A 1 112 ? -11.540 -5.792 1.693 1.00 82.44 112 ALA A N 1
ATOM 891 C CA . ALA A 1 112 ? -10.832 -4.742 0.963 1.00 82.44 112 ALA A CA 1
ATOM 892 C C . ALA A 1 112 ? -9.309 -4.793 1.171 1.00 82.44 112 ALA A C 1
ATOM 894 O O . ALA A 1 112 ? -8.561 -4.371 0.288 1.00 82.44 112 ALA A O 1
ATOM 895 N N . ALA A 1 113 ? -8.837 -5.321 2.307 1.00 78.50 113 ALA A N 1
ATOM 896 C CA . ALA A 1 113 ? -7.416 -5.366 2.643 1.00 78.50 113 ALA A CA 1
ATOM 897 C C . ALA A 1 113 ? -6.585 -6.104 1.580 1.00 78.50 113 ALA A C 1
ATOM 899 O O . ALA A 1 113 ? -5.471 -5.689 1.271 1.00 78.50 113 ALA A O 1
ATOM 900 N N . THR A 1 114 ? -7.134 -7.141 0.947 1.00 78.75 114 THR A N 1
ATOM 901 C CA . THR A 1 114 ? -6.440 -7.924 -0.089 1.00 78.75 114 THR A CA 1
ATOM 902 C C . THR A 1 114 ? -6.510 -7.303 -1.489 1.00 78.75 114 THR A C 1
ATOM 904 O O . THR A 1 114 ? -6.016 -7.899 -2.441 1.00 78.75 114 THR A O 1
ATOM 907 N N . GLY A 1 115 ? -7.087 -6.107 -1.651 1.00 78.12 115 GLY A N 1
ATOM 908 C CA . GLY A 1 115 ? -7.268 -5.468 -2.964 1.00 78.12 115 GLY A CA 1
ATOM 909 C C . GLY A 1 115 ? -5.970 -5.047 -3.667 1.00 78.12 115 GLY A C 1
ATOM 910 O O . GLY A 1 115 ? -5.973 -4.797 -4.867 1.00 78.12 115 GLY A O 1
ATOM 911 N N . MET A 1 116 ? -4.857 -4.986 -2.932 1.00 72.38 116 MET A N 1
ATOM 912 C CA . MET A 1 116 ? -3.519 -4.685 -3.460 1.00 72.38 116 MET A CA 1
ATOM 913 C C . MET A 1 116 ? -2.703 -5.929 -3.848 1.00 72.38 116 MET A C 1
ATOM 915 O O . MET A 1 116 ? -1.513 -5.820 -4.134 1.00 72.38 116 MET A O 1
ATOM 919 N N . MET A 1 117 ? -3.334 -7.099 -3.905 1.00 75.06 117 MET A N 1
ATOM 920 C CA . MET A 1 117 ? -2.779 -8.317 -4.490 1.00 75.06 117 MET A CA 1
ATOM 921 C C . MET A 1 117 ? -3.339 -8.396 -5.920 1.00 75.06 117 MET A C 1
ATOM 923 O O . MET A 1 117 ? -4.559 -8.487 -6.053 1.00 75.06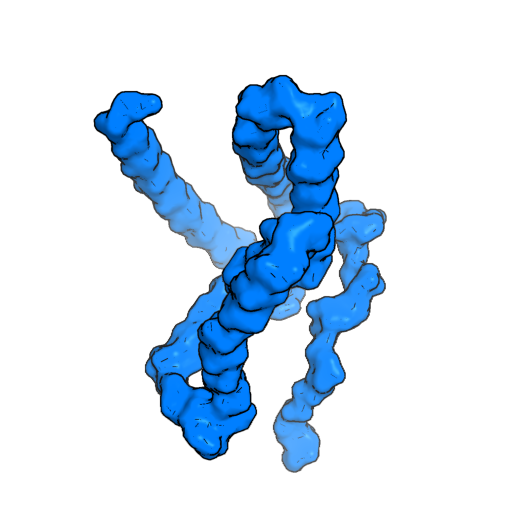 117 MET A O 1
ATOM 927 N N . PRO A 1 118 ? -2.536 -8.270 -6.998 1.00 62.06 118 PRO A N 1
ATOM 928 C CA . PRO A 1 118 ? -1.213 -8.881 -7.172 1.00 62.06 118 PRO A CA 1
ATOM 929 C C . PRO A 1 118 ? 0.053 -7.993 -7.217 1.00 62.06 118 PRO A C 1
ATOM 931 O O . PRO A 1 118 ? 1.109 -8.572 -7.462 1.00 62.06 118 PRO A O 1
ATOM 934 N N . PRO A 1 119 ? 0.070 -6.663 -6.993 1.00 67.75 119 PRO A N 1
ATOM 935 C CA . PRO A 1 119 ? 1.363 -5.983 -6.953 1.00 67.75 119 PRO A CA 1
ATOM 936 C C . PRO A 1 119 ? 2.113 -6.127 -5.622 1.00 67.75 119 PRO A C 1
ATOM 938 O O . PRO A 1 119 ? 3.338 -6.024 -5.612 1.00 67.75 119 PRO A O 1
ATOM 941 N N . ALA A 1 120 ? 1.408 -6.320 -4.504 1.00 76.50 120 ALA A N 1
ATOM 942 C CA . ALA A 1 120 ? 2.027 -6.478 -3.193 1.00 76.50 120 ALA A CA 1
ATOM 943 C C . ALA A 1 120 ? 2.310 -7.955 -2.886 1.00 76.50 120 ALA A C 1
ATOM 945 O O . ALA A 1 120 ? 1.406 -8.791 -2.887 1.00 76.50 120 ALA A O 1
ATOM 946 N N . GLN A 1 121 ? 3.569 -8.261 -2.570 1.00 74.06 121 GLN A N 1
ATOM 947 C CA . GLN A 1 121 ? 3.993 -9.577 -2.082 1.00 74.06 121 GLN A CA 1
ATOM 948 C C . GLN A 1 121 ? 3.442 -9.875 -0.680 1.00 74.06 121 GLN A C 1
ATOM 950 O O . GLN A 1 121 ? 3.142 -8.961 0.093 1.00 74.06 121 GLN A O 1
ATOM 955 N N . ALA A 1 122 ? 3.342 -11.161 -0.330 1.00 74.38 122 ALA A N 1
ATOM 956 C CA . ALA A 1 122 ? 2.737 -11.626 0.921 1.00 74.38 122 ALA A CA 1
ATOM 957 C C . ALA A 1 122 ? 3.409 -11.040 2.177 1.00 74.38 122 ALA A C 1
ATOM 959 O O . ALA A 1 122 ? 2.723 -10.696 3.141 1.00 74.38 122 ALA A O 1
ATOM 960 N N . TYR A 1 123 ? 4.734 -10.853 2.158 1.00 76.19 123 TYR A N 1
ATOM 961 C CA . TYR A 1 123 ? 5.459 -10.280 3.294 1.00 76.19 123 TYR A CA 1
ATOM 962 C C . TYR A 1 123 ? 5.032 -8.833 3.601 1.00 76.19 123 TYR A C 1
ATOM 964 O O . TYR A 1 123 ? 5.049 -8.427 4.765 1.00 76.19 123 TYR A O 1
ATOM 972 N N . ASN A 1 124 ? 4.592 -8.063 2.594 1.00 80.62 124 ASN A N 1
ATOM 973 C CA . ASN A 1 124 ? 4.115 -6.692 2.796 1.00 80.62 124 ASN A CA 1
ATOM 974 C C . ASN A 1 124 ? 2.874 -6.672 3.692 1.00 80.62 124 ASN A C 1
ATOM 976 O O . ASN A 1 124 ? 2.751 -5.805 4.553 1.00 80.62 124 ASN A O 1
ATOM 980 N N . TYR A 1 125 ? 1.987 -7.658 3.541 1.00 82.12 125 TYR A N 1
ATOM 981 C CA . TYR A 1 125 ? 0.789 -7.787 4.366 1.00 82.12 125 TYR A CA 1
ATOM 982 C C . TYR A 1 125 ? 1.117 -8.163 5.807 1.00 82.12 125 TYR A C 1
ATOM 984 O O . TYR A 1 125 ? 0.588 -7.545 6.731 1.00 82.12 125 TYR A O 1
ATOM 992 N N . THR A 1 126 ? 2.017 -9.126 6.016 1.00 84.06 126 THR A N 1
ATOM 993 C CA . THR A 1 126 ? 2.432 -9.523 7.370 1.00 84.06 126 THR A CA 1
ATOM 994 C C . THR A 1 126 ? 3.117 -8.364 8.096 1.00 84.06 126 THR A C 1
ATOM 996 O O . THR A 1 126 ? 2.788 -8.084 9.250 1.00 84.06 126 THR A O 1
ATOM 999 N N . ASN A 1 127 ? 4.000 -7.629 7.412 1.00 87.38 127 ASN A N 1
ATOM 1000 C CA . ASN A 1 127 ? 4.658 -6.448 7.975 1.00 87.38 127 ASN A CA 1
ATOM 1001 C C . ASN A 1 127 ? 3.662 -5.318 8.261 1.00 87.38 127 ASN A C 1
ATOM 1003 O O . ASN A 1 127 ? 3.708 -4.716 9.335 1.00 87.38 127 ASN A O 1
ATOM 1007 N N . TRP A 1 128 ? 2.727 -5.058 7.345 1.00 87.25 128 TRP A N 1
ATOM 1008 C CA . TRP A 1 128 ? 1.675 -4.064 7.543 1.00 87.25 128 TRP A CA 1
ATOM 1009 C C . TRP A 1 128 ? 0.801 -4.387 8.760 1.00 87.25 128 TRP A C 1
ATOM 1011 O O . TRP A 1 128 ? 0.538 -3.501 9.575 1.00 87.25 128 TRP A O 1
ATOM 1021 N N . LEU A 1 129 ? 0.411 -5.653 8.940 1.00 88.44 129 LEU A N 1
ATOM 1022 C CA . LEU A 1 129 ? -0.344 -6.096 10.113 1.00 88.44 129 LEU A CA 1
ATOM 1023 C C . LEU A 1 129 ? 0.470 -5.964 11.406 1.00 88.44 129 LEU A C 1
ATOM 1025 O O . LEU A 1 129 ? -0.070 -5.502 12.410 1.00 88.44 129 LEU A O 1
ATOM 1029 N N . ALA A 1 130 ? 1.758 -6.314 11.390 1.00 90.81 130 ALA A N 1
ATOM 1030 C CA . ALA A 1 130 ? 2.631 -6.202 12.559 1.00 90.81 130 ALA A CA 1
ATOM 1031 C C . ALA A 1 130 ? 2.815 -4.741 13.004 1.00 90.81 130 ALA A C 1
ATOM 1033 O O . ALA A 1 130 ? 2.615 -4.409 14.176 1.00 90.81 130 ALA A O 1
ATOM 1034 N N . VAL A 1 131 ? 3.132 -3.849 12.061 1.00 90.56 131 VAL A N 1
ATOM 1035 C CA . VAL A 1 131 ? 3.280 -2.407 12.317 1.00 90.56 131 VAL A CA 1
ATOM 1036 C C . VAL A 1 131 ? 1.939 -1.799 12.729 1.00 90.56 131 VAL A C 1
ATOM 1038 O O . VAL A 1 131 ? 1.867 -1.050 13.706 1.00 90.56 131 VAL A O 1
ATOM 1041 N N . GLY A 1 132 ? 0.857 -2.171 12.042 1.00 89.88 132 GLY A N 1
ATOM 1042 C CA . GLY A 1 132 ? -0.501 -1.763 12.381 1.00 89.88 132 GLY A CA 1
ATOM 1043 C C . GLY A 1 132 ? -0.878 -2.161 13.805 1.00 89.88 132 GLY A C 1
ATOM 1044 O O . GLY A 1 132 ? -1.374 -1.326 14.555 1.00 89.88 132 GLY A O 1
ATOM 1045 N N . PHE A 1 133 ? -0.579 -3.390 14.224 1.00 90.12 133 PHE A N 1
ATOM 1046 C CA . PHE A 1 133 ? -0.816 -3.849 15.590 1.00 90.12 133 PHE A CA 1
ATOM 1047 C C . PHE A 1 133 ? 0.021 -3.066 16.612 1.00 90.12 133 PHE A C 1
ATOM 1049 O O . PHE A 1 133 ? -0.514 -2.597 17.617 1.00 90.12 133 PHE A O 1
ATOM 1056 N N . LEU A 1 134 ? 1.307 -2.832 16.342 1.00 91.19 134 LEU A N 1
ATOM 1057 C CA . LEU A 1 134 ? 2.172 -2.060 17.237 1.00 91.19 134 LEU A CA 1
ATOM 1058 C C . LEU A 1 134 ? 1.647 -0.628 17.458 1.00 91.19 134 LEU A C 1
ATOM 1060 O O . LEU A 1 134 ? 1.530 -0.170 18.594 1.00 91.19 134 LEU A O 1
ATOM 1064 N N . PHE A 1 135 ? 1.275 0.084 16.396 1.00 87.94 135 PHE A N 1
ATOM 1065 C CA . PHE A 1 135 ? 0.816 1.468 16.540 1.00 87.94 135 PHE A CA 1
ATOM 1066 C C . PHE A 1 135 ? -0.650 1.575 16.975 1.00 87.94 135 PHE A C 1
ATOM 1068 O O . PHE A 1 135 ? -0.986 2.399 17.827 1.00 87.94 135 PHE A O 1
ATOM 1075 N N . GLN A 1 136 ? -1.537 0.737 16.442 1.00 87.69 136 GLN A N 1
ATOM 1076 C CA . GLN A 1 136 ? -2.976 0.858 16.695 1.00 87.69 136 GLN A CA 1
ATOM 1077 C C . GLN A 1 136 ? -3.427 0.152 17.971 1.00 87.69 136 GLN A C 1
ATOM 1079 O O . GLN A 1 136 ? -4.410 0.592 18.566 1.00 87.69 136 GLN A O 1
ATOM 1084 N N . TYR A 1 137 ? -2.735 -0.907 18.403 1.00 86.75 137 TYR A N 1
ATOM 1085 C CA . TYR A 1 137 ? -3.037 -1.596 19.657 1.00 86.75 137 TYR A CA 1
ATOM 1086 C C . TYR A 1 137 ? -2.118 -1.130 20.788 1.00 86.75 137 TYR A C 1
ATOM 1088 O O . TYR A 1 137 ? -2.614 -0.597 21.779 1.00 86.75 137 TYR A O 1
ATOM 1096 N N . PHE A 1 138 ? -0.792 -1.259 20.648 1.00 89.00 138 PHE A N 1
ATOM 1097 C CA . PHE A 1 138 ? 0.130 -0.892 21.733 1.00 89.00 138 PHE A CA 1
ATOM 1098 C C . PHE A 1 138 ? 0.205 0.622 21.947 1.00 89.00 138 PHE A C 1
ATOM 1100 O O . PHE A 1 138 ? -0.125 1.097 23.036 1.00 89.00 138 PHE A O 1
ATOM 1107 N N . ALA A 1 139 ? 0.595 1.401 20.935 1.00 89.06 139 ALA A N 1
ATOM 1108 C CA . ALA A 1 139 ? 0.794 2.837 21.141 1.00 89.06 139 ALA A CA 1
ATOM 1109 C C . ALA A 1 139 ? -0.510 3.550 21.538 1.00 89.06 139 ALA A C 1
ATOM 1111 O O . ALA A 1 139 ? -0.502 4.396 22.431 1.00 89.06 139 ALA A O 1
ATOM 1112 N N . ARG A 1 140 ? -1.649 3.141 20.967 1.00 87.62 140 ARG A N 1
ATOM 1113 C CA . ARG A 1 140 ? -2.965 3.678 21.341 1.00 87.62 140 ARG A CA 1
ATOM 1114 C C . ARG A 1 140 ? -3.400 3.312 22.767 1.00 87.62 140 ARG A C 1
ATOM 1116 O O . ARG A 1 140 ? -4.051 4.129 23.411 1.00 87.62 140 ARG A O 1
ATOM 1123 N N . ARG A 1 141 ? -3.080 2.107 23.262 1.00 88.06 141 ARG A N 1
ATOM 1124 C CA . ARG A 1 141 ? -3.508 1.638 24.596 1.00 88.06 141 ARG A CA 1
ATOM 1125 C C . ARG A 1 141 ? -2.611 2.139 25.725 1.00 88.06 141 ARG A C 1
ATOM 1127 O O . ARG A 1 141 ? -3.127 2.478 26.784 1.00 88.06 141 ARG A O 1
ATOM 1134 N N . TYR A 1 142 ? -1.297 2.169 25.511 1.00 90.19 142 TYR A N 1
ATOM 1135 C CA . TYR A 1 142 ? -0.327 2.525 26.552 1.00 90.19 142 TYR A CA 1
ATOM 1136 C C . TYR A 1 142 ? 0.056 4.015 26.536 1.00 90.19 142 TYR A C 1
ATOM 1138 O O . TYR A 1 142 ? 0.373 4.563 27.588 1.00 90.19 142 TYR A O 1
ATOM 1146 N N . HIS A 1 143 ? -0.023 4.692 25.381 1.00 91.25 143 HIS A N 1
ATOM 1147 C CA . HIS A 1 143 ? 0.342 6.110 25.232 1.00 91.25 143 HIS A CA 1
ATOM 1148 C C . HIS A 1 143 ? -0.653 6.900 24.349 1.00 91.25 143 HIS A C 1
ATOM 1150 O O . HIS A 1 143 ? -0.271 7.443 23.306 1.00 91.25 143 HIS A O 1
ATOM 1156 N N . PRO A 1 144 ? -1.931 7.019 24.760 1.00 90.00 144 PRO A N 1
ATOM 1157 C CA . PRO A 1 144 ? -2.984 7.628 23.940 1.00 90.00 144 PRO A CA 1
ATOM 1158 C C . PRO A 1 144 ? -2.722 9.104 23.599 1.00 90.00 144 PRO A C 1
ATOM 1160 O O . PRO A 1 144 ? -2.930 9.511 22.458 1.00 90.00 144 PRO A O 1
ATOM 1163 N N . GLU A 1 145 ? -2.206 9.889 24.549 1.00 91.81 145 GLU A N 1
ATOM 1164 C CA . GLU A 1 145 ? -1.888 11.315 24.354 1.00 91.81 145 GLU A CA 1
ATOM 1165 C C . GLU A 1 145 ? -0.842 11.532 23.254 1.00 91.81 145 GLU A C 1
ATOM 1167 O O . GLU A 1 145 ? -0.942 12.442 22.429 1.00 91.81 145 GLU A O 1
ATOM 1172 N N . TRP A 1 146 ? 0.165 10.657 23.214 1.00 91.50 146 TRP A N 1
ATOM 1173 C CA . TRP A 1 146 ? 1.191 10.705 22.183 1.00 91.50 146 TRP A CA 1
ATOM 1174 C C . TRP A 1 146 ? 0.625 10.276 20.826 1.00 91.50 146 TRP A C 1
ATOM 1176 O O . TRP A 1 146 ? 0.834 10.966 19.826 1.00 91.50 146 TRP A O 1
ATOM 1186 N N . HIS A 1 147 ? -0.139 9.180 20.794 1.00 91.94 147 HIS A N 1
ATOM 1187 C CA . HIS A 1 147 ? -0.723 8.642 19.563 1.00 91.94 147 HIS A CA 1
ATOM 1188 C C . HIS A 1 147 ? -1.673 9.645 18.891 1.00 91.94 147 HIS A C 1
ATOM 1190 O O . HIS A 1 147 ? -1.563 9.882 17.688 1.00 91.94 147 HIS A O 1
ATOM 1196 N N . LEU A 1 148 ? -2.547 10.308 19.650 1.00 89.06 148 LEU A N 1
ATOM 1197 C CA . LEU A 1 148 ? -3.490 11.288 19.097 1.00 89.06 148 LEU A CA 1
ATOM 1198 C C . LEU A 1 148 ? -2.796 12.518 18.501 1.00 89.06 148 LEU A C 1
ATOM 1200 O O . LEU A 1 148 ? -3.285 13.089 17.525 1.00 89.06 148 LEU A O 1
ATOM 1204 N N . ARG A 1 149 ? -1.657 12.925 19.069 1.00 91.19 149 ARG A N 1
ATOM 1205 C CA . ARG A 1 149 ? -0.950 14.140 18.654 1.00 91.19 149 ARG A CA 1
ATOM 1206 C C . ARG A 1 149 ? 0.062 13.904 17.534 1.00 91.19 149 ARG A C 1
ATOM 1208 O O . ARG A 1 149 ? 0.209 14.770 16.674 1.00 91.19 149 ARG A O 1
ATOM 1215 N N . TYR A 1 150 ? 0.763 12.770 17.539 1.00 91.06 150 TYR A N 1
ATOM 1216 C CA . TYR A 1 150 ? 1.956 12.580 16.705 1.00 91.06 150 TYR A CA 1
ATOM 1217 C C . TYR A 1 150 ? 1.851 11.479 15.651 1.00 91.06 150 TYR A C 1
ATOM 1219 O O . TYR A 1 150 ? 2.657 11.490 14.723 1.00 91.06 150 TYR A O 1
ATOM 1227 N N . THR A 1 151 ? 0.866 10.576 15.713 1.00 91.44 151 THR A N 1
ATOM 1228 C CA . THR A 1 151 ? 0.777 9.448 14.763 1.00 91.44 151 THR A CA 1
ATOM 1229 C C . THR A 1 151 ? 0.754 9.898 13.303 1.00 91.44 151 THR A C 1
ATOM 1231 O O . THR A 1 151 ? 1.488 9.354 12.482 1.00 91.44 151 THR A O 1
ATOM 1234 N N . TYR A 1 152 ? -0.020 10.936 12.972 1.00 89.00 152 TYR A N 1
ATOM 1235 C CA . TYR A 1 152 ? -0.076 11.449 11.600 1.00 89.00 152 TYR A CA 1
ATOM 1236 C C . TYR A 1 152 ? 1.248 12.073 11.143 1.00 89.00 152 TYR A C 1
ATOM 1238 O O . TYR A 1 152 ? 1.662 11.873 10.004 1.00 89.00 152 TYR A O 1
ATOM 1246 N N . VAL A 1 153 ? 1.935 12.797 12.033 1.00 92.56 153 VAL A N 1
ATOM 1247 C CA . VAL A 1 153 ? 3.233 13.419 11.725 1.00 92.56 153 VAL A CA 1
ATOM 1248 C C . VAL A 1 153 ? 4.302 12.349 11.521 1.00 92.56 153 VAL A C 1
ATOM 1250 O O . VAL A 1 153 ? 5.095 12.437 10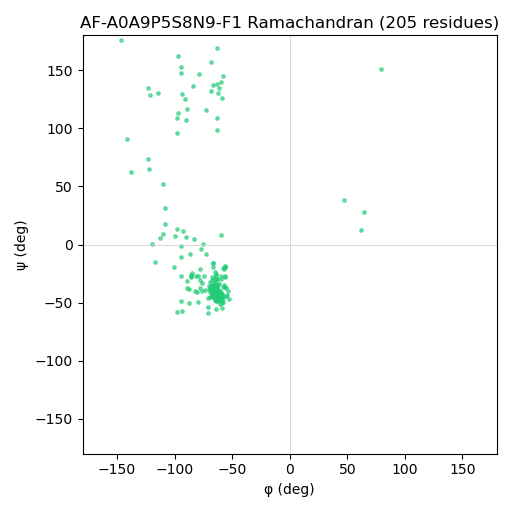.591 1.00 92.56 153 VAL A O 1
ATOM 1253 N N . MET A 1 154 ? 4.297 11.311 12.353 1.00 91.12 154 MET A N 1
ATOM 1254 C CA . MET A 1 154 ? 5.219 10.187 12.244 1.00 91.12 154 MET A CA 1
ATOM 1255 C C . MET A 1 154 ? 4.965 9.348 10.986 1.00 91.12 154 MET A C 1
ATOM 1257 O O . MET A 1 154 ? 5.927 8.947 10.342 1.00 91.12 154 MET A O 1
ATOM 1261 N N . SER A 1 155 ? 3.704 9.141 10.588 1.00 91.38 155 SER A N 1
ATOM 1262 C CA . SER A 1 155 ? 3.379 8.514 9.297 1.00 91.38 155 SER A CA 1
ATOM 1263 C C . SER A 1 155 ? 3.995 9.304 8.141 1.00 91.38 155 SER A C 1
ATOM 1265 O O . SER A 1 155 ? 4.723 8.738 7.332 1.00 91.38 155 SER A O 1
ATOM 1267 N N . ALA A 1 156 ? 3.804 10.628 8.118 1.00 92.12 156 ALA A N 1
ATOM 1268 C CA . ALA A 1 156 ? 4.404 11.485 7.096 1.00 92.12 156 ALA A CA 1
ATOM 1269 C C . ALA A 1 156 ? 5.947 11.472 7.141 1.00 92.12 156 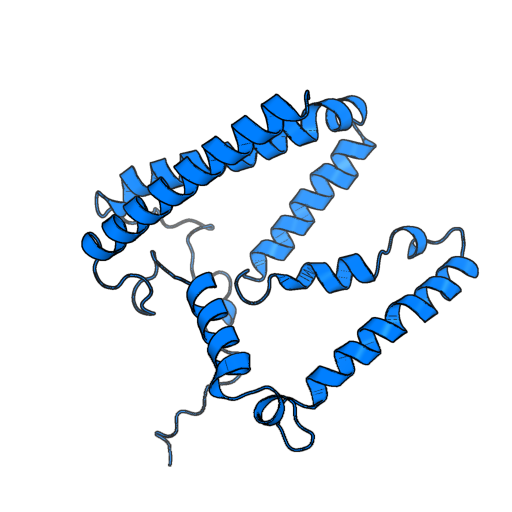ALA A C 1
ATOM 1271 O O . ALA A 1 156 ? 6.608 11.540 6.101 1.00 92.12 156 ALA A O 1
ATOM 1272 N N . ALA A 1 157 ? 6.538 11.360 8.335 1.00 94.31 157 ALA A N 1
ATOM 1273 C CA . ALA A 1 157 ? 7.981 11.230 8.511 1.00 94.31 157 ALA A CA 1
ATOM 1274 C C . ALA A 1 157 ? 8.514 9.890 7.972 1.00 94.31 157 ALA A C 1
ATOM 1276 O O . ALA A 1 157 ? 9.572 9.872 7.348 1.00 94.31 157 ALA A O 1
ATOM 1277 N N . PHE A 1 158 ? 7.790 8.782 8.151 1.00 93.19 158 PHE A N 1
ATOM 1278 C CA . PHE A 1 158 ? 8.179 7.487 7.585 1.00 93.19 158 PHE A CA 1
ATOM 1279 C C . PHE A 1 158 ? 8.026 7.435 6.063 1.00 93.19 158 PHE A C 1
ATOM 1281 O O . PHE A 1 158 ? 8.919 6.907 5.396 1.00 93.19 158 PHE A O 1
ATOM 1288 N N . ASP A 1 159 ? 6.976 8.039 5.504 1.00 93.00 159 ASP A N 1
ATOM 1289 C CA . ASP A 1 159 ? 6.795 8.114 4.048 1.00 93.00 159 ASP A CA 1
ATOM 1290 C C . ASP A 1 159 ? 7.920 8.935 3.395 1.00 93.00 159 ASP A C 1
ATOM 1292 O O . ASP A 1 159 ? 8.573 8.490 2.447 1.00 93.00 159 ASP A O 1
ATOM 1296 N N . SER A 1 160 ? 8.216 10.115 3.951 1.00 93.81 160 SER A N 1
ATOM 1297 C CA . SER A 1 160 ? 9.307 10.970 3.461 1.00 93.81 160 SER A CA 1
ATOM 1298 C C . SER A 1 160 ? 10.696 10.375 3.717 1.00 93.81 160 SER A C 1
ATOM 1300 O O . SER A 1 160 ? 11.565 10.453 2.847 1.00 93.81 160 SER A O 1
ATOM 1302 N N . GLY A 1 161 ? 10.908 9.731 4.867 1.00 94.94 161 GLY A N 1
ATOM 1303 C CA . GLY A 1 161 ? 12.161 9.059 5.210 1.00 94.94 161 GLY A CA 1
ATOM 1304 C C . GLY A 1 161 ? 12.470 7.887 4.281 1.00 94.94 161 GLY A C 1
ATOM 1305 O O . GLY A 1 161 ? 13.595 7.770 3.797 1.00 94.94 161 GLY A O 1
ATOM 1306 N N . THR A 1 162 ? 11.462 7.069 3.966 1.00 92.19 162 THR A N 1
ATOM 1307 C CA . THR A 1 162 ? 11.594 5.975 2.993 1.00 92.19 162 THR A CA 1
ATOM 1308 C C . THR A 1 162 ? 11.953 6.516 1.614 1.00 92.19 162 THR A C 1
ATOM 1310 O O . THR A 1 162 ? 12.909 6.041 1.005 1.00 92.19 162 THR A O 1
ATOM 1313 N N . ALA A 1 163 ? 11.256 7.555 1.143 1.00 90.94 163 ALA A N 1
ATOM 1314 C CA . ALA A 1 163 ? 11.545 8.173 -0.151 1.00 90.94 163 ALA A CA 1
ATOM 1315 C C . ALA A 1 163 ? 12.984 8.715 -0.231 1.00 90.94 163 ALA A C 1
ATOM 1317 O O . ALA A 1 163 ? 13.683 8.490 -1.221 1.00 90.94 163 ALA A O 1
ATOM 1318 N N . PHE A 1 164 ? 13.456 9.378 0.828 1.00 93.75 164 PHE A N 1
ATOM 1319 C CA . PHE A 1 164 ? 14.831 9.870 0.901 1.00 93.75 164 PHE A CA 1
ATOM 1320 C C . PHE A 1 164 ? 15.859 8.730 0.906 1.00 93.75 164 PHE A C 1
ATOM 1322 O O . PHE A 1 164 ? 16.841 8.786 0.165 1.00 93.75 164 PHE A O 1
ATOM 1329 N N . MET A 1 165 ? 15.627 7.677 1.697 1.00 92.62 165 MET A N 1
ATOM 1330 C CA . MET A 1 165 ? 16.530 6.523 1.758 1.00 92.62 165 MET A CA 1
ATOM 1331 C C . MET A 1 165 ? 16.589 5.762 0.436 1.00 92.62 165 MET A C 1
ATOM 1333 O O . MET A 1 165 ? 17.674 5.367 0.023 1.00 92.62 165 MET A O 1
ATOM 1337 N N . VAL A 1 166 ? 15.467 5.616 -0.271 1.00 88.31 166 VAL A N 1
ATOM 1338 C CA . VAL A 1 166 ? 15.442 5.003 -1.608 1.00 88.31 166 VAL A CA 1
ATOM 1339 C C . VAL A 1 166 ? 16.303 5.796 -2.591 1.00 88.31 166 VAL A C 1
ATOM 1341 O O . VAL A 1 166 ? 17.110 5.202 -3.305 1.00 88.31 166 VAL A O 1
ATOM 1344 N N . LEU A 1 167 ? 16.197 7.130 -2.600 1.00 89.06 167 LEU A N 1
ATOM 1345 C CA . LEU A 1 167 ? 17.045 7.975 -3.448 1.00 89.06 167 LEU A CA 1
ATOM 1346 C C . LEU A 1 167 ? 18.527 7.834 -3.087 1.00 89.06 167 LEU A C 1
ATOM 1348 O O . LEU A 1 167 ? 19.370 7.695 -3.972 1.00 89.06 167 LEU A O 1
ATOM 1352 N N . LEU A 1 168 ? 18.852 7.827 -1.794 1.00 89.75 168 LEU A N 1
ATOM 1353 C CA . LEU A 1 168 ? 20.221 7.644 -1.319 1.00 89.75 168 LEU A CA 1
ATOM 1354 C C . LEU A 1 168 ? 20.785 6.276 -1.738 1.00 89.75 168 LEU A C 1
ATOM 1356 O O . LEU A 1 168 ? 21.890 6.212 -2.279 1.00 89.75 168 LEU A O 1
ATOM 1360 N N . CYS A 1 169 ? 20.016 5.198 -1.571 1.00 86.62 169 CYS A N 1
ATOM 1361 C CA . CYS A 1 169 ? 20.385 3.860 -2.033 1.00 86.62 169 CYS A CA 1
ATOM 1362 C C . CYS A 1 169 ? 20.587 3.818 -3.552 1.00 86.62 169 CYS A C 1
ATOM 1364 O O . CYS A 1 169 ? 21.563 3.233 -4.017 1.00 86.62 169 CYS A O 1
ATOM 1366 N N . PHE A 1 170 ? 19.726 4.482 -4.325 1.00 84.12 170 PHE A N 1
ATOM 1367 C CA . PHE A 1 170 ? 19.863 4.577 -5.778 1.00 84.12 170 PHE A CA 1
ATOM 1368 C C . PHE A 1 170 ? 21.181 5.260 -6.193 1.00 84.12 170 PHE A C 1
ATOM 1370 O O . PHE A 1 170 ? 21.915 4.747 -7.041 1.00 84.12 170 PHE A O 1
ATOM 1377 N N . PHE A 1 171 ? 21.544 6.379 -5.557 1.00 84.81 171 PHE A N 1
ATOM 1378 C CA . PHE A 1 171 ? 22.809 7.067 -5.845 1.00 84.81 171 PHE A CA 1
ATOM 1379 C C . PHE A 1 171 ? 24.045 6.241 -5.456 1.00 84.81 171 PHE A C 1
ATOM 1381 O O . PHE A 1 171 ? 25.060 6.295 -6.156 1.00 84.81 171 PHE A O 1
ATOM 1388 N N . ILE A 1 172 ? 23.978 5.485 -4.357 1.00 84.69 172 ILE A N 1
ATOM 1389 C CA . ILE A 1 172 ? 25.111 4.696 -3.852 1.00 84.69 172 ILE A CA 1
ATOM 1390 C C . ILE A 1 172 ? 25.283 3.388 -4.622 1.00 84.69 172 ILE A C 1
ATOM 1392 O O . ILE A 1 172 ? 26.400 3.079 -5.029 1.00 84.69 172 ILE A O 1
ATOM 1396 N N . PHE A 1 173 ? 24.216 2.613 -4.802 1.00 80.94 173 PHE A N 1
ATOM 1397 C CA . PHE A 1 173 ? 24.299 1.255 -5.341 1.00 80.94 173 PHE A CA 1
ATOM 1398 C C . PHE A 1 173 ? 24.078 1.227 -6.852 1.00 80.94 173 PHE A C 1
ATOM 1400 O O . PHE A 1 173 ? 24.911 0.683 -7.577 1.00 80.94 173 PHE A O 1
ATOM 1407 N N . THR A 1 174 ? 23.024 1.880 -7.350 1.00 77.12 174 THR A N 1
ATOM 1408 C CA . THR A 1 174 ? 22.669 1.815 -8.775 1.00 77.12 174 THR A CA 1
ATOM 1409 C C . THR A 1 174 ? 23.659 2.585 -9.647 1.00 77.12 174 THR A C 1
ATOM 1411 O O . THR A 1 174 ? 24.229 2.011 -10.571 1.00 77.12 174 THR A O 1
ATOM 1414 N N . ILE A 1 175 ? 23.925 3.865 -9.357 1.00 77.31 175 ILE A N 1
ATOM 1415 C CA . ILE A 1 175 ? 24.796 4.686 -10.226 1.00 77.31 175 ILE A CA 1
ATOM 1416 C C . ILE A 1 175 ? 26.263 4.234 -10.171 1.00 77.31 175 ILE A C 1
ATOM 1418 O O . ILE A 1 175 ? 26.987 4.335 -11.160 1.00 77.31 175 ILE A O 1
ATOM 1422 N N . ARG A 1 176 ? 26.727 3.726 -9.024 1.00 74.50 176 ARG A N 1
ATOM 1423 C CA . ARG A 1 176 ? 28.106 3.228 -8.867 1.00 74.50 176 ARG A CA 1
ATOM 1424 C C . ARG A 1 176 ? 28.264 1.743 -9.207 1.00 74.50 176 ARG A C 1
ATOM 1426 O O . ARG A 1 176 ? 29.344 1.215 -8.939 1.00 74.50 176 ARG A O 1
ATOM 1433 N N . SER A 1 177 ? 27.209 1.098 -9.722 1.00 70.44 177 SER A N 1
ATOM 1434 C CA . SER A 1 177 ? 27.150 -0.339 -10.035 1.00 70.44 177 SER A CA 1
ATOM 1435 C C . SER A 1 177 ? 27.686 -1.239 -8.911 1.00 70.44 177 SER A C 1
ATOM 1437 O O . SER A 1 177 ? 28.360 -2.244 -9.147 1.00 70.44 177 SER A O 1
ATOM 1439 N N . LYS A 1 178 ? 27.408 -0.868 -7.656 1.00 71.06 178 LYS A N 1
ATOM 1440 C CA . LYS A 1 178 ? 27.787 -1.651 -6.477 1.00 71.06 178 LYS A CA 1
ATOM 1441 C C . LYS A 1 178 ? 26.632 -2.557 -6.082 1.00 71.06 178 LYS A C 1
ATOM 1443 O O . LYS A 1 178 ? 25.512 -2.093 -5.902 1.00 71.06 178 LYS A O 1
ATOM 1448 N N . THR A 1 179 ? 26.928 -3.838 -5.904 1.00 70.94 179 THR A N 1
ATOM 1449 C CA . THR A 1 179 ? 25.969 -4.812 -5.384 1.00 70.94 179 THR A CA 1
ATOM 1450 C C . THR A 1 179 ? 25.634 -4.485 -3.931 1.00 70.94 179 THR A C 1
ATOM 1452 O O . THR A 1 179 ? 26.521 -4.150 -3.139 1.00 70.94 179 THR A O 1
ATOM 1455 N N . MET A 1 180 ? 24.349 -4.573 -3.583 1.00 69.94 180 MET A N 1
ATOM 1456 C CA . MET A 1 180 ? 23.887 -4.472 -2.198 1.00 69.94 180 MET A CA 1
ATOM 1457 C C . MET A 1 180 ? 24.565 -5.564 -1.354 1.00 69.94 180 MET A C 1
ATOM 1459 O O . MET A 1 180 ? 24.810 -6.666 -1.841 1.00 69.94 180 MET A O 1
ATOM 1463 N N . VAL A 1 181 ? 24.870 -5.268 -0.089 1.00 76.06 181 VAL A N 1
ATOM 1464 C CA . VAL A 1 181 ? 25.402 -6.270 0.847 1.00 76.06 181 VAL A CA 1
ATOM 1465 C C . VAL A 1 181 ? 24.375 -7.391 1.019 1.00 76.06 181 VAL A C 1
ATOM 1467 O O . VAL A 1 181 ? 23.187 -7.119 1.205 1.00 76.06 181 VAL A O 1
ATOM 1470 N N . GLU A 1 182 ? 24.827 -8.642 0.970 1.00 75.62 182 GLU A N 1
ATOM 1471 C CA . GLU A 1 182 ? 23.991 -9.798 1.288 1.00 75.62 182 GLU A CA 1
ATOM 1472 C C . GLU A 1 182 ? 23.744 -9.851 2.800 1.00 75.62 182 GLU A C 1
ATOM 1474 O O . GLU A 1 182 ? 24.658 -10.006 3.610 1.00 75.62 182 GLU A O 1
ATOM 1479 N N . TRP A 1 183 ? 22.486 -9.699 3.195 1.00 78.25 183 TRP A N 1
ATOM 1480 C CA . TRP A 1 183 ? 22.020 -9.834 4.574 1.00 78.25 183 TRP A CA 1
ATOM 1481 C C . TRP A 1 183 ? 20.606 -10.407 4.548 1.00 78.25 183 TRP A C 1
ATOM 1483 O O . TRP A 1 183 ? 20.018 -10.584 3.481 1.00 78.25 183 TRP A O 1
ATOM 1493 N N . TRP A 1 184 ? 20.039 -10.683 5.721 1.00 70.56 184 TRP A N 1
ATOM 1494 C CA . TRP A 1 184 ? 18.721 -11.306 5.834 1.00 70.56 184 TRP A CA 1
ATOM 1495 C C . TRP A 1 184 ? 17.594 -10.552 5.108 1.00 70.56 184 TRP A C 1
ATOM 1497 O O . TRP A 1 184 ? 16.585 -11.173 4.834 1.00 70.56 184 TRP A O 1
ATOM 1507 N N . GLY A 1 185 ? 17.737 -9.262 4.778 1.00 69.44 185 GLY A N 1
ATOM 1508 C CA . GLY A 1 185 ? 16.732 -8.500 4.025 1.00 69.44 185 GLY A CA 1
ATOM 1509 C C . GLY A 1 185 ? 16.929 -8.428 2.502 1.00 69.44 185 GLY A C 1
ATOM 1510 O O . GLY A 1 185 ? 16.018 -7.976 1.820 1.00 69.44 185 GLY A O 1
ATOM 1511 N N . THR A 1 186 ? 18.074 -8.859 1.957 1.00 72.00 186 THR A N 1
ATOM 1512 C CA . THR A 1 186 ? 18.353 -8.880 0.493 1.00 72.00 186 THR A CA 1
ATOM 1513 C C . THR A 1 186 ? 18.404 -10.313 -0.054 1.00 72.00 186 THR A C 1
ATOM 1515 O O . THR A 1 186 ? 18.858 -10.562 -1.165 1.00 72.00 186 THR A O 1
ATOM 1518 N N . ARG A 1 187 ? 18.028 -11.294 0.764 1.00 70.06 187 ARG A N 1
ATOM 1519 C CA . ARG A 1 187 ? 18.161 -12.713 0.451 1.00 70.06 187 ARG A CA 1
ATOM 1520 C C . ARG A 1 187 ? 16.922 -13.228 -0.279 1.00 70.06 187 ARG A C 1
ATOM 1522 O O . ARG A 1 187 ? 15.842 -13.273 0.299 1.00 70.06 187 ARG A O 1
ATOM 1529 N N . ASP A 1 188 ? 17.110 -13.661 -1.525 1.00 63.19 188 ASP A N 1
ATOM 1530 C CA . ASP A 1 188 ? 16.048 -14.210 -2.388 1.00 63.19 188 ASP A CA 1
ATOM 1531 C C . ASP A 1 188 ? 15.593 -15.627 -1.967 1.00 63.19 188 ASP A C 1
ATOM 1533 O O . ASP A 1 188 ? 14.623 -16.160 -2.498 1.00 63.19 188 ASP A O 1
ATOM 1537 N N . ASP A 1 189 ? 16.288 -16.267 -1.022 1.00 63.88 189 ASP A N 1
ATOM 1538 C CA . ASP A 1 189 ? 16.048 -17.651 -0.591 1.00 63.88 189 ASP A CA 1
ATOM 1539 C C . ASP A 1 189 ? 15.123 -17.781 0.631 1.00 63.88 189 ASP A C 1
ATOM 1541 O O . ASP A 1 189 ? 14.802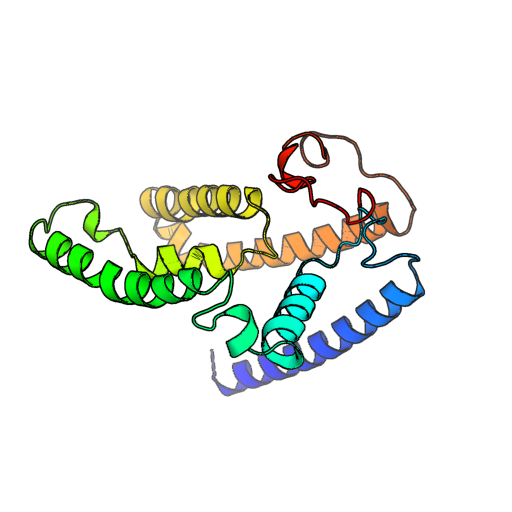 -18.891 1.056 1.00 63.88 189 ASP A O 1
ATOM 1545 N N . LEU A 1 190 ? 14.661 -16.661 1.196 1.00 64.94 190 LEU A N 1
ATOM 1546 C CA . LEU A 1 190 ? 13.791 -16.648 2.380 1.00 64.94 190 LEU A CA 1
ATOM 1547 C C . LEU A 1 190 ? 12.397 -17.233 2.108 1.00 64.94 190 LEU A C 1
ATOM 1549 O O . LEU A 1 190 ? 11.755 -17.743 3.027 1.00 64.94 190 LEU A O 1
ATOM 1553 N N . CYS A 1 191 ? 11.921 -17.152 0.864 1.00 63.00 191 CYS A N 1
ATOM 1554 C CA . CYS A 1 191 ? 10.632 -17.689 0.436 1.00 63.00 191 CYS A CA 1
ATOM 1555 C C . CYS A 1 191 ? 10.738 -18.302 -0.972 1.00 63.00 191 CYS A C 1
ATOM 1557 O O . CYS A 1 191 ? 10.469 -17.625 -1.961 1.00 63.00 191 CYS A O 1
ATOM 1559 N N . PRO A 1 192 ? 11.047 -19.609 -1.089 1.00 59.50 192 PRO A N 1
ATOM 1560 C CA . PRO A 1 192 ? 11.148 -20.300 -2.383 1.00 59.50 192 PRO A CA 1
ATOM 1561 C C . PRO A 1 192 ? 9.876 -20.197 -3.244 1.00 59.50 192 PRO A C 1
ATOM 1563 O O . PRO A 1 192 ? 9.932 -20.202 -4.467 1.00 59.50 192 PRO A O 1
ATOM 1566 N N . LEU A 1 193 ? 8.721 -20.056 -2.590 1.00 58.47 193 LEU A N 1
ATOM 1567 C CA . LEU A 1 193 ? 7.393 -19.943 -3.202 1.00 58.47 193 LEU A CA 1
ATOM 1568 C C . LEU A 1 193 ? 7.090 -18.559 -3.801 1.00 58.47 193 LEU A C 1
ATOM 1570 O O . LEU A 1 193 ? 6.017 -18.357 -4.361 1.00 58.47 193 LEU A O 1
ATOM 1574 N N . GLU A 1 194 ? 7.994 -17.592 -3.649 1.00 55.56 194 GLU A N 1
ATOM 1575 C CA . GLU A 1 194 ? 7.823 -16.231 -4.162 1.00 55.56 194 GLU A CA 1
ATOM 1576 C C . GLU A 1 194 ? 8.255 -16.098 -5.633 1.00 55.56 194 GLU A C 1
ATOM 1578 O O . GLU A 1 194 ? 7.748 -15.233 -6.346 1.00 55.56 194 GLU A O 1
ATOM 1583 N N . GLY A 1 195 ? 9.149 -16.981 -6.100 1.00 52.91 195 GLY A N 1
ATOM 1584 C CA . GLY A 1 195 ? 9.691 -16.969 -7.463 1.00 52.91 195 GLY A CA 1
ATOM 1585 C C . GLY A 1 195 ? 9.059 -17.973 -8.432 1.00 52.91 195 GLY A C 1
ATOM 1586 O O . GLY A 1 195 ? 9.161 -17.781 -9.644 1.00 52.91 195 GLY A O 1
ATOM 1587 N N . GLU A 1 196 ? 8.390 -19.018 -7.932 1.00 52.41 196 GLU A N 1
ATOM 1588 C CA . GLU A 1 196 ? 7.816 -20.079 -8.765 1.00 52.41 196 GLU A CA 1
ATOM 1589 C C . GLU A 1 196 ? 6.304 -20.241 -8.544 1.00 52.41 196 GLU A C 1
ATOM 1591 O O . GLU A 1 196 ? 5.835 -20.270 -7.402 1.00 52.41 196 GLU A O 1
ATOM 1596 N N . PRO A 1 197 ? 5.504 -20.358 -9.622 1.00 50.62 197 PRO A N 1
ATOM 1597 C CA . PRO A 1 197 ? 4.090 -20.667 -9.491 1.00 50.62 197 PRO A CA 1
ATOM 1598 C C . PRO A 1 197 ? 3.907 -22.055 -8.863 1.00 50.62 197 PRO A C 1
ATOM 1600 O O . PRO A 1 197 ? 4.572 -23.015 -9.236 1.00 50.62 197 PRO A O 1
ATOM 1603 N N . TYR A 1 198 ? 2.941 -22.171 -7.945 1.00 49.03 198 TYR A N 1
ATOM 1604 C CA . TYR A 1 198 ? 2.607 -23.419 -7.234 1.00 49.03 198 TYR A CA 1
ATOM 1605 C C . TYR A 1 198 ? 2.251 -24.587 -8.176 1.00 49.03 198 TYR A C 1
ATOM 1607 O O . TYR A 1 198 ? 2.319 -25.751 -7.789 1.00 49.03 198 TYR A O 1
ATOM 1615 N N . TYR A 1 199 ? 1.867 -24.267 -9.415 1.00 48.16 199 TYR A N 1
ATOM 1616 C CA . TYR A 1 199 ? 1.712 -25.218 -10.506 1.00 48.16 199 TYR A CA 1
ATOM 1617 C C . TYR A 1 199 ? 2.751 -24.904 -11.584 1.00 48.16 199 TYR A C 1
ATOM 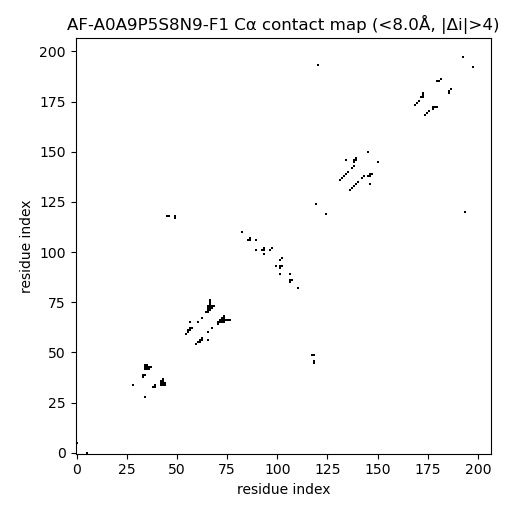1619 O O . TYR A 1 199 ? 2.821 -23.746 -12.013 1.00 48.16 199 TYR A O 1
ATOM 1627 N N . PRO A 1 200 ? 3.519 -25.898 -12.067 1.00 42.72 200 PRO A N 1
ATOM 1628 C CA . PRO A 1 200 ? 4.373 -25.691 -13.222 1.00 42.72 200 PRO A CA 1
ATOM 1629 C C . PRO A 1 200 ? 3.491 -25.254 -14.392 1.00 42.72 200 PRO A C 1
ATOM 1631 O O . PRO A 1 200 ? 2.491 -25.900 -14.714 1.00 42.72 200 PRO A O 1
ATOM 1634 N N . VAL A 1 201 ? 3.838 -24.125 -15.009 1.00 50.03 201 VAL A N 1
ATOM 1635 C CA . VAL A 1 201 ? 3.240 -23.736 -16.284 1.00 50.03 201 VAL A CA 1
ATOM 1636 C C . VAL A 1 201 ? 3.656 -24.816 -17.270 1.00 50.03 201 VAL A C 1
ATOM 1638 O O . VAL A 1 201 ? 4.833 -24.918 -17.602 1.00 50.03 201 VAL A O 1
ATOM 1641 N N . VAL A 1 202 ? 2.708 -25.653 -17.687 1.00 47.88 202 VAL A N 1
ATOM 1642 C CA . VAL A 1 202 ? 2.918 -26.590 -18.790 1.00 47.88 202 VAL A CA 1
ATOM 1643 C C . VAL A 1 202 ? 3.170 -25.725 -20.018 1.00 47.88 202 VAL A C 1
ATOM 1645 O O . VAL A 1 202 ? 2.244 -25.142 -20.579 1.00 47.88 202 VAL A O 1
ATOM 1648 N N . THR A 1 203 ? 4.435 -25.536 -20.374 1.00 45.22 203 THR A N 1
ATOM 1649 C CA . THR A 1 203 ? 4.798 -24.952 -21.656 1.00 45.22 203 THR A CA 1
ATOM 1650 C C . THR A 1 203 ? 4.414 -25.959 -22.735 1.00 45.22 203 THR A C 1
ATOM 1652 O O . THR A 1 203 ? 4.730 -27.143 -22.630 1.00 45.22 203 THR A O 1
ATOM 1655 N N . ASP A 1 204 ? 3.737 -25.492 -23.785 1.00 47.56 204 ASP A N 1
ATOM 1656 C CA . ASP A 1 204 ? 3.341 -26.282 -24.965 1.00 47.56 204 ASP A CA 1
ATOM 1657 C C . ASP A 1 204 ? 4.540 -26.900 -25.734 1.00 47.56 204 ASP A C 1
ATOM 1659 O O . ASP A 1 204 ? 4.359 -27.493 -26.789 1.00 47.56 204 ASP A O 1
ATOM 1663 N N . GLU A 1 205 ? 5.769 -26.820 -25.211 1.00 43.41 205 GLU A N 1
ATOM 1664 C CA . GLU A 1 205 ? 6.953 -27.515 -25.736 1.00 43.41 205 GLU A CA 1
ATOM 1665 C C . GLU A 1 205 ? 6.981 -29.023 -25.405 1.00 43.41 205 GLU A C 1
ATOM 1667 O O . GLU A 1 205 ? 7.910 -29.721 -25.807 1.00 43.41 205 GLU A O 1
ATOM 1672 N N . GLN A 1 206 ? 5.973 -29.554 -24.702 1.00 40.81 206 GLN A N 1
ATOM 1673 C CA . GLN A 1 206 ? 5.794 -31.000 -24.484 1.00 40.81 206 GLN A CA 1
ATOM 1674 C C . GLN A 1 206 ? 4.613 -31.609 -25.259 1.00 40.81 206 GLN A C 1
ATOM 1676 O O . GLN A 1 206 ? 4.016 -32.589 -24.803 1.00 40.81 206 GLN A O 1
ATOM 1681 N N . LYS A 1 207 ? 4.286 -31.073 -26.439 1.00 34.69 207 LYS A N 1
ATOM 1682 C CA . LYS A 1 207 ? 3.356 -31.729 -27.365 1.00 34.69 207 LYS A CA 1
ATOM 1683 C C . LYS A 1 207 ? 3.928 -31.900 -28.764 1.00 34.69 207 LYS A C 1
ATOM 1685 O O . LYS A 1 207 ? 4.529 -30.937 -29.279 1.00 34.69 207 LYS A O 1
#

Sequence (207 aa):
VPPRAMFWAQLLGTVIAGLVNLLTANWLLKSQENVCTKLSKDFQCSQAVTFYSASVIWGVIGPNRMFGSSSMYNSINYFFLIGFVLPIPFYYLKKAFPNSFLEYVHIPVLLAATGMMPPAQAYNYTNWLAVGFLFQYFARRYHPEWHLRYTYVMSAAFDSGTAFMVLLCFFIFTIRSKTMVEWWGTRDDLCPLEGEPYYPVVTDEQK

Solvent-accessible surface area (backbone atoms only — not comparable to full-atom values): 12372 Å² total; per-residue (Å²): 130,63,69,70,62,52,50,53,53,50,53,53,50,51,55,52,50,52,52,50,53,53,52,51,51,58,47,49,67,71,73,41,85,61,66,62,34,96,86,32,84,90,42,67,45,53,58,61,54,50,54,49,51,51,46,43,47,62,65,74,64,24,57,63,64,49,49,22,96,90,26,95,45,28,72,60,61,52,50,57,55,47,64,65,49,57,55,54,61,54,52,53,49,33,70,74,41,79,90,45,75,60,74,76,61,56,61,72,58,62,64,52,66,58,68,57,57,86,62,53,58,74,66,58,55,55,50,48,51,52,53,46,44,48,53,65,49,48,37,42,70,79,38,44,76,57,40,76,70,38,46,70,60,51,51,53,49,52,56,52,47,49,55,51,48,52,51,50,49,42,59,57,28,61,74,64,72,41,79,78,77,87,44,92,88,67,51,79,75,82,48,70,74,77,84,47,68,98,59,82,78,82,60,80,87,81,113

InterPro domains:
  IPR004648 Tetrapeptide transporter, OPT1/isp4 [PTHR22601] (1-199)
  IPR004813 Oligopeptide transporter, OPT superfamily [PF03169] (1-172)
  IPR004813 Oligopeptide transporter, OPT superfamily [TIGR00728] (1-173)